Protein AF-A0A8N4KY84-F1 (afdb_monomer)

pLDDT: mean 74.3, std 19.79, range [34.41, 96.62]

Solvent-accessible surface area (backbone atoms only — not comparable to full-atom values): 11581 Å² total; per-residue (Å²): 140,83,83,84,78,79,89,75,75,81,87,80,84,82,79,90,66,81,79,80,72,73,85,65,95,72,78,78,53,67,58,67,91,68,30,43,61,68,62,37,50,55,50,49,53,55,57,54,71,71,49,78,91,70,91,54,63,71,64,49,51,54,50,50,52,50,54,52,53,52,42,43,71,74,29,39,67,88,56,73,59,91,63,83,62,86,82,61,61,56,70,52,50,50,54,33,50,54,41,45,74,76,42,76,80,49,71,64,47,57,55,35,55,50,48,47,51,50,55,52,49,51,51,52,49,49,53,50,50,54,52,55,72,66,42,41,91,89,80,17,54,67,58,50,52,52,51,53,51,44,69,77,52,69,70,78,79,71,89,76,73,77,75,64,58,94,89,46,80,76,94,63,94,84,69,90,80,86,132

Radius of gyration: 25.85 Å; Cα contacts (8 Å, |Δi|>4): 72; chains: 1; bounding box: 62×49×63 Å

Foldseek 3Di:
DDDPDDPDDDDDDDDPDDDPPPPPVADFDQPPVQFPVVCLVVQLVVQVVPDDDDPDVVVVVVSVVVSVVVSCVVGGDDDGPLDDPVQQPVVLVVVLVVCCVVPVPDPVNVVSVVVSVVSVVVVVVVVVVVLVVPQDPVPRPVVVVVVVVCVVPVDDPPSDDQDDDPNDRDPDPPPPDDD

Sequence (179 aa):
MLTHATDHLSIVISIEKPPNFVSVDNLIFIYLNKANWIGFTEFTENAFSALPIRTEVTVGERRFGKVIGAVIACFIPAGKIAELRPNFPAVAANARDTLRHADSCDPRIRDLNLEIRRLVNQQKRKKWIELLMSCNLSTGVSQLWSTVKALSNPKKHDDRVEAQFSGHSSSEPKKCVSY

Secondary structure (DSSP, 8-state):
----------------S-------S------GGGS-HHHHHHHHHHHHHTSPP-S-HHHHHHHHHHHHHHHHHHHS-----S---TT--HHHHHHHHHHHHH-TT-THHHHHHHHHHHHHHHHHHHHHHHHHHH--TTTSHHHHHHHHHHHHS-----------BTTB----TT-----

Structure (mmCIF, N/CA/C/O backbone):
data_AF-A0A8N4KY84-F1
#
_entry.id   AF-A0A8N4KY84-F1
#
loop_
_atom_site.group_PDB
_atom_site.id
_atom_site.type_symbol
_atom_site.label_atom_id
_atom_site.label_alt_id
_atom_site.label_comp_id
_atom_site.label_asym_id
_atom_site.label_entity_id
_atom_site.label_seq_id
_atom_site.pdbx_PDB_ins_code
_atom_site.Cartn_x
_atom_site.Cartn_y
_atom_site.Cartn_z
_atom_site.occupancy
_atom_site.B_iso_or_equiv
_atom_site.auth_seq_id
_atom_site.auth_comp_id
_atom_site.auth_asym_id
_atom_site.auth_atom_id
_atom_site.pdbx_PDB_model_num
ATOM 1 N N . MET A 1 1 ? 33.322 33.873 -29.489 1.00 37.97 1 MET A N 1
ATOM 2 C CA . MET A 1 1 ? 32.524 33.595 -28.277 1.00 37.97 1 MET A CA 1
ATOM 3 C C . MET A 1 1 ? 31.059 33.700 -28.675 1.00 37.97 1 MET A C 1
ATOM 5 O O . MET A 1 1 ? 30.627 34.797 -28.990 1.00 37.97 1 MET A O 1
ATOM 9 N N . LEU A 1 2 ? 30.350 32.576 -28.790 1.00 35.12 2 LEU A N 1
ATOM 10 C CA . LEU A 1 2 ? 28.936 32.522 -29.181 1.00 35.12 2 LEU A CA 1
ATOM 11 C C . LEU A 1 2 ? 28.143 31.976 -27.993 1.00 35.12 2 LEU A C 1
ATOM 13 O O . LEU A 1 2 ? 28.252 30.800 -27.657 1.00 35.12 2 LEU A O 1
ATOM 17 N N . THR A 1 3 ? 27.397 32.849 -27.329 1.00 41.25 3 THR A N 1
ATOM 18 C CA . THR A 1 3 ? 26.443 32.503 -26.275 1.00 41.25 3 THR A CA 1
ATOM 19 C C . THR A 1 3 ? 25.145 32.065 -26.949 1.00 41.25 3 THR A C 1
ATOM 21 O O . THR A 1 3 ? 24.408 32.891 -27.480 1.00 41.25 3 THR A O 1
ATOM 24 N N . HIS A 1 4 ? 24.877 30.758 -26.972 1.00 44.44 4 HIS A N 1
ATOM 25 C CA . HIS A 1 4 ? 23.559 30.232 -27.328 1.00 44.44 4 HIS A CA 1
ATOM 26 C C . HIS A 1 4 ? 22.567 30.635 -26.228 1.00 44.44 4 HIS A C 1
ATOM 28 O O . HIS A 1 4 ? 22.597 30.085 -25.129 1.00 44.44 4 HIS A O 1
ATOM 34 N N . ALA A 1 5 ? 21.715 31.621 -26.511 1.00 46.91 5 ALA A N 1
ATOM 35 C CA . ALA A 1 5 ? 20.566 31.940 -25.676 1.00 46.91 5 ALA A CA 1
ATOM 36 C C . ALA A 1 5 ? 19.484 30.879 -25.923 1.00 46.91 5 ALA A C 1
ATOM 38 O O . ALA A 1 5 ? 18.931 30.773 -27.015 1.00 46.91 5 ALA A O 1
ATOM 39 N N . THR A 1 6 ? 19.242 30.039 -24.922 1.00 57.56 6 THR A N 1
ATOM 40 C CA . THR A 1 6 ? 18.188 29.023 -24.914 1.00 57.56 6 THR A CA 1
ATOM 41 C C . THR A 1 6 ? 16.817 29.687 -24.794 1.00 57.56 6 THR A C 1
ATOM 43 O O . THR A 1 6 ? 16.479 30.219 -23.739 1.00 57.56 6 THR A O 1
ATOM 46 N N . ASP A 1 7 ? 16.030 29.627 -25.866 1.00 55.84 7 ASP A N 1
ATOM 47 C CA . ASP A 1 7 ? 14.691 30.219 -26.013 1.00 55.84 7 ASP A CA 1
ATOM 48 C C . ASP A 1 7 ? 13.589 29.348 -25.365 1.00 55.84 7 ASP A C 1
ATOM 50 O O . ASP A 1 7 ? 12.570 29.005 -25.963 1.00 55.84 7 ASP A O 1
ATOM 54 N N . HIS A 1 8 ? 13.825 28.894 -24.131 1.00 63.28 8 HIS A N 1
ATOM 55 C CA . HIS A 1 8 ? 12.885 28.051 -23.390 1.00 63.28 8 HIS A CA 1
ATOM 56 C C . HIS A 1 8 ? 12.066 28.898 -22.420 1.00 63.28 8 HIS A C 1
ATOM 58 O O . HIS A 1 8 ? 12.356 28.964 -21.225 1.00 63.28 8 HIS A O 1
ATOM 64 N N . LEU A 1 9 ? 11.021 29.543 -22.935 1.00 68.00 9 LEU A N 1
ATOM 65 C CA . LEU A 1 9 ? 9.958 30.072 -22.085 1.00 68.00 9 LEU A CA 1
ATOM 66 C C . LEU A 1 9 ? 9.223 28.910 -21.404 1.00 68.00 9 LEU A C 1
ATOM 68 O O . LEU A 1 9 ? 8.839 27.928 -22.042 1.00 68.00 9 LEU A O 1
ATOM 72 N N . SER A 1 10 ? 9.022 29.023 -20.095 1.00 62.50 10 SER A N 1
ATOM 73 C CA . SER A 1 10 ? 8.224 28.082 -19.317 1.00 62.50 10 SER A CA 1
ATOM 74 C C . SER A 1 10 ? 6.760 28.140 -19.758 1.00 62.50 10 SER A C 1
ATOM 76 O O . SER A 1 10 ? 6.127 29.194 -19.746 1.00 62.50 10 SER A O 1
ATOM 78 N N . ILE A 1 11 ? 6.199 26.987 -20.132 1.00 64.81 11 ILE A N 1
ATOM 79 C CA . ILE A 1 11 ? 4.769 26.862 -20.420 1.00 64.81 11 ILE A CA 1
ATOM 80 C C . ILE A 1 11 ? 4.026 26.860 -19.081 1.00 64.81 11 ILE A C 1
ATOM 82 O O . ILE A 1 11 ? 4.070 25.885 -18.332 1.00 64.81 11 ILE A O 1
ATOM 86 N N . VAL A 1 12 ? 3.351 27.967 -18.777 1.00 62.19 12 VAL A N 1
ATOM 87 C CA . VAL A 1 12 ? 2.459 28.093 -17.620 1.00 62.19 12 VAL A CA 1
ATOM 88 C C . VAL A 1 12 ? 1.048 27.724 -18.069 1.00 62.19 12 VAL A C 1
ATOM 90 O O . VAL A 1 12 ? 0.454 28.422 -18.886 1.00 62.19 12 VAL A O 1
ATOM 93 N N . ILE A 1 13 ? 0.512 26.616 -17.555 1.00 60.25 13 ILE A N 1
ATOM 94 C CA . ILE A 1 13 ? -0.863 26.181 -17.832 1.00 60.25 13 ILE A CA 1
ATOM 95 C C . ILE A 1 13 ? -1.726 26.557 -16.626 1.00 60.25 13 ILE A C 1
ATOM 97 O O . ILE A 1 13 ? -1.599 25.957 -15.559 1.00 60.25 13 ILE A O 1
ATOM 101 N N . SER A 1 14 ? -2.608 27.541 -16.797 1.00 49.91 14 SER A N 1
ATOM 102 C CA . SER A 1 14 ? -3.622 27.906 -15.802 1.00 49.91 14 SER A CA 1
ATOM 103 C C . SER A 1 14 ? -4.929 27.178 -16.111 1.00 49.91 14 SER A C 1
ATOM 105 O O . SER A 1 14 ? -5.457 27.286 -17.214 1.00 49.91 14 SER A O 1
ATOM 107 N N . ILE A 1 15 ? -5.458 26.427 -15.144 1.00 61.47 15 ILE A N 1
ATOM 108 C CA . ILE A 1 15 ? -6.737 25.715 -15.268 1.00 61.47 15 ILE A CA 1
ATOM 109 C C . ILE A 1 15 ? -7.767 26.454 -14.405 1.00 61.47 15 ILE A C 1
ATOM 111 O O . ILE A 1 15 ? -7.793 26.290 -13.191 1.00 61.47 15 ILE A O 1
ATOM 115 N N . GLU A 1 16 ? -8.623 27.268 -15.027 1.00 61.75 16 GLU A N 1
ATOM 116 C CA . GLU A 1 16 ? -9.637 28.108 -14.351 1.00 61.75 16 GLU A CA 1
ATOM 117 C C . GLU A 1 16 ? -10.939 27.369 -13.988 1.00 61.75 16 GLU A C 1
ATOM 119 O O . GLU A 1 16 ? -11.957 27.985 -13.671 1.00 61.75 16 GLU A O 1
ATOM 124 N N . LYS A 1 17 ? -10.957 26.034 -14.034 1.00 62.56 17 LYS A N 1
ATOM 125 C CA . LYS A 1 17 ? -12.168 25.271 -13.723 1.00 62.56 17 LYS A CA 1
ATOM 126 C C . LYS A 1 17 ? -12.202 24.920 -12.231 1.00 62.56 17 LYS A C 1
ATOM 128 O O . LYS A 1 17 ? -11.282 24.235 -11.779 1.00 62.56 17 LYS A O 1
ATOM 133 N N . PRO A 1 18 ? -13.253 25.296 -11.471 1.00 53.44 18 PRO A N 1
ATOM 134 C CA . PRO A 1 18 ? -13.433 24.773 -10.127 1.00 53.44 18 PRO A CA 1
ATOM 135 C C . PRO A 1 18 ? -13.553 23.250 -10.244 1.00 53.44 18 PRO A C 1
ATOM 137 O O . PRO A 1 18 ? -14.355 22.752 -11.045 1.00 53.44 18 PRO A O 1
ATOM 140 N N . PRO A 1 19 ? -12.712 22.491 -9.533 1.00 56.06 19 PRO A N 1
ATOM 141 C CA . PRO A 1 19 ? -12.677 21.060 -9.699 1.00 56.06 19 PRO A CA 1
ATOM 142 C C . PRO A 1 19 ? -13.961 20.490 -9.109 1.00 56.06 19 PRO A C 1
ATOM 144 O O . PRO A 1 19 ? -14.115 20.349 -7.899 1.00 56.06 19 PRO A O 1
ATOM 147 N N . ASN A 1 20 ? -14.889 20.124 -9.987 1.00 50.75 20 ASN A N 1
ATOM 148 C CA . ASN A 1 20 ? -15.896 19.130 -9.660 1.00 50.75 20 ASN A CA 1
ATOM 149 C C . ASN A 1 20 ? -15.146 17.804 -9.515 1.00 50.75 20 ASN A C 1
ATOM 151 O O . ASN A 1 20 ? -15.100 16.998 -10.444 1.00 50.75 20 ASN A O 1
ATOM 155 N N . PHE A 1 21 ? -14.472 17.623 -8.379 1.00 46.09 21 PHE A N 1
ATOM 156 C CA . PHE A 1 21 ? -13.901 16.346 -8.006 1.00 46.09 21 PHE A CA 1
ATOM 157 C C . PHE A 1 21 ? -15.078 15.398 -7.811 1.00 46.09 21 PHE A C 1
ATOM 159 O O . PHE A 1 21 ? -15.747 15.403 -6.781 1.00 46.09 21 PHE A O 1
ATOM 166 N N . VAL A 1 22 ? -15.358 14.595 -8.831 1.00 45.44 22 VAL A N 1
ATOM 167 C CA . VAL A 1 22 ? -16.093 13.357 -8.617 1.00 45.44 22 VAL A CA 1
ATOM 168 C C . VAL A 1 22 ? -15.220 12.557 -7.654 1.00 45.44 22 VAL A C 1
ATOM 170 O O . VAL A 1 22 ? -14.082 12.233 -7.994 1.00 45.44 22 VAL A O 1
ATOM 173 N N . SER A 1 23 ? -15.707 12.313 -6.433 1.00 46.56 23 SER A N 1
ATOM 174 C CA . SER A 1 23 ? -15.069 11.366 -5.516 1.00 46.56 23 SER A CA 1
ATOM 175 C C . SER A 1 23 ? -15.153 10.000 -6.175 1.00 46.56 23 SER A C 1
ATOM 177 O O . SER A 1 23 ? -16.174 9.321 -6.111 1.00 46.56 23 SER A O 1
ATOM 179 N N . VAL A 1 24 ? -14.116 9.636 -6.921 1.00 43.56 24 VAL A N 1
ATOM 180 C CA . VAL A 1 24 ? -13.966 8.271 -7.394 1.00 43.56 24 VAL A CA 1
ATOM 181 C C . VAL A 1 24 ? -13.338 7.523 -6.228 1.00 43.56 24 VAL A C 1
ATOM 183 O O . VAL A 1 24 ? -12.139 7.646 -5.990 1.00 43.56 24 VAL A O 1
ATOM 186 N N . ASP A 1 25 ? -14.142 6.746 -5.505 1.00 51.25 25 ASP A N 1
ATOM 187 C CA . ASP A 1 25 ? -13.726 5.972 -4.320 1.00 51.25 25 ASP A CA 1
ATOM 188 C C . ASP A 1 25 ? -12.701 4.854 -4.626 1.00 51.25 25 ASP A C 1
ATOM 190 O O . ASP A 1 25 ? -12.363 4.041 -3.771 1.00 51.25 25 ASP A O 1
ATOM 194 N N . ASN A 1 26 ? -12.142 4.830 -5.838 1.00 48.69 26 ASN A N 1
ATOM 195 C CA . ASN A 1 26 ? -11.204 3.826 -6.322 1.00 48.69 26 ASN A CA 1
ATOM 196 C C . ASN A 1 26 ? -9.902 4.483 -6.793 1.00 48.69 26 ASN A C 1
ATOM 198 O O . ASN A 1 26 ? -9.549 4.423 -7.973 1.00 48.69 26 ASN A O 1
ATOM 202 N N . LEU A 1 27 ? -9.168 5.120 -5.879 1.00 49.50 27 LEU A N 1
ATOM 203 C CA . LEU A 1 27 ? -7.794 5.523 -6.170 1.00 49.50 27 LEU A CA 1
ATOM 204 C C . LEU A 1 27 ? -6.932 4.263 -6.346 1.00 49.50 27 LEU A C 1
ATOM 206 O O . LEU A 1 27 ? -6.623 3.548 -5.393 1.00 49.50 27 LEU A O 1
ATOM 210 N N . ILE A 1 28 ? -6.552 3.976 -7.593 1.00 48.66 28 ILE A N 1
ATOM 211 C CA . ILE A 1 28 ? -5.602 2.914 -7.931 1.00 48.66 28 ILE A CA 1
ATOM 212 C C . ILE A 1 28 ? -4.203 3.435 -7.600 1.00 48.66 28 ILE A C 1
ATOM 214 O O . ILE A 1 28 ? -3.586 4.155 -8.382 1.00 48.66 28 ILE A O 1
ATOM 218 N N . PHE A 1 29 ? -3.692 3.081 -6.424 1.00 53.50 29 PHE A N 1
ATOM 219 C CA . PHE A 1 29 ? -2.312 3.389 -6.061 1.00 53.50 29 PHE A CA 1
ATOM 220 C C . PHE A 1 29 ? -1.367 2.396 -6.747 1.00 53.50 29 PHE A C 1
ATOM 222 O O . PHE A 1 29 ? -1.223 1.254 -6.309 1.00 53.50 29 PHE A O 1
ATOM 229 N N . ILE A 1 30 ? -0.722 2.833 -7.831 1.00 58.50 30 ILE A N 1
ATOM 230 C CA . ILE A 1 30 ? 0.397 2.110 -8.446 1.00 58.50 30 ILE A CA 1
ATOM 231 C C . ILE A 1 30 ? 1.590 2.223 -7.490 1.00 58.50 30 ILE A C 1
ATOM 233 O O . ILE A 1 30 ? 2.001 3.327 -7.128 1.00 58.50 30 ILE A O 1
ATOM 237 N N . TYR A 1 31 ? 2.146 1.092 -7.045 1.00 64.19 31 TYR A N 1
ATOM 238 C CA . TYR A 1 31 ? 3.287 1.077 -6.123 1.00 64.19 31 TYR A CA 1
ATOM 239 C C . TYR A 1 31 ? 4.579 1.435 -6.884 1.00 64.19 31 TYR A C 1
ATOM 241 O O . TYR A 1 31 ? 5.397 0.581 -7.222 1.00 64.19 31 TYR A O 1
ATOM 249 N N . LEU A 1 32 ? 4.770 2.730 -7.145 1.00 69.81 32 LEU A N 1
ATOM 250 C CA . LEU A 1 32 ? 5.941 3.279 -7.837 1.00 69.81 32 LEU A CA 1
ATOM 251 C C . LEU A 1 32 ? 7.260 3.017 -7.087 1.00 69.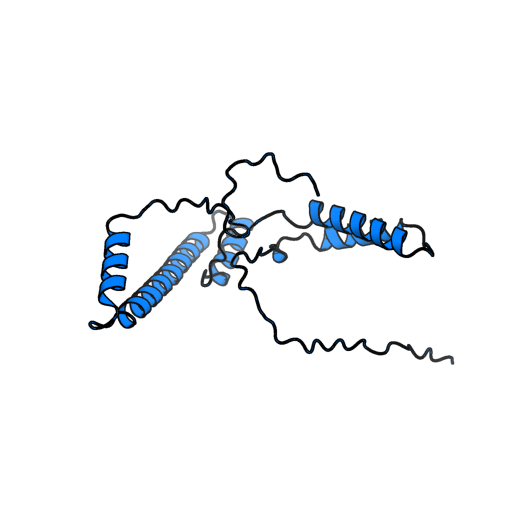81 32 LEU A C 1
ATOM 253 O O . LEU A 1 32 ? 8.320 2.966 -7.696 1.00 69.81 32 LEU A O 1
ATOM 257 N N . ASN A 1 33 ? 7.210 2.777 -5.774 1.00 71.62 33 ASN A N 1
ATOM 258 C CA . ASN A 1 33 ? 8.396 2.491 -4.957 1.00 71.62 33 ASN A CA 1
ATOM 259 C C . ASN A 1 33 ? 8.960 1.057 -5.154 1.0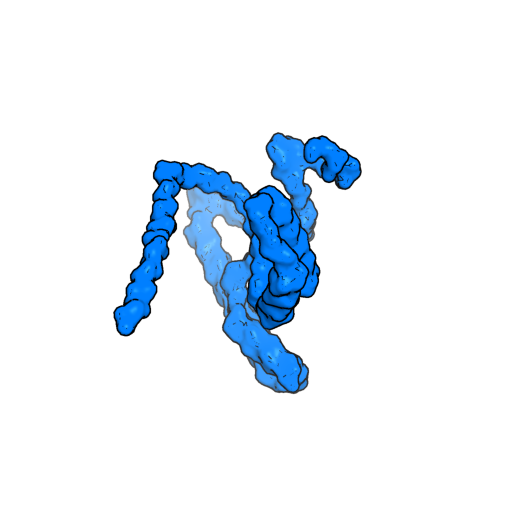0 71.62 33 ASN A C 1
ATOM 261 O O . ASN A 1 33 ? 10.034 0.735 -4.671 1.00 71.62 33 ASN A O 1
ATOM 265 N N . LYS A 1 34 ? 8.250 0.164 -5.855 1.00 74.56 34 LYS A N 1
ATOM 266 C CA . LYS A 1 34 ? 8.751 -1.172 -6.256 1.00 74.56 34 LYS A CA 1
ATOM 267 C C . LYS A 1 34 ? 9.048 -1.234 -7.747 1.00 74.56 34 LYS A C 1
ATOM 269 O O . LYS A 1 34 ? 9.459 -2.286 -8.227 1.00 74.56 34 LYS A O 1
ATOM 274 N N . ALA A 1 35 ? 8.803 -0.150 -8.480 1.00 86.44 35 ALA A N 1
ATOM 275 C CA . ALA A 1 35 ? 9.189 -0.101 -9.873 1.00 86.44 35 ALA A CA 1
ATOM 276 C C . ALA A 1 35 ? 10.715 -0.189 -9.967 1.00 86.44 35 ALA A C 1
ATOM 278 O O . ALA A 1 35 ? 11.441 0.463 -9.212 1.00 86.44 35 ALA A O 1
ATOM 279 N N . ASN A 1 36 ? 11.200 -1.017 -10.886 1.00 90.12 36 ASN A N 1
ATOM 280 C CA . ASN A 1 36 ? 12.621 -1.089 -11.185 1.00 90.12 36 ASN A CA 1
ATOM 281 C C . ASN A 1 36 ? 12.989 0.101 -12.077 1.00 90.12 36 ASN A C 1
ATOM 283 O O . ASN A 1 36 ? 13.027 -0.020 -13.298 1.00 90.12 36 ASN A O 1
ATOM 287 N N . TRP A 1 37 ? 13.237 1.258 -11.461 1.00 90.19 37 TRP A N 1
ATOM 288 C CA . TRP A 1 37 ? 13.534 2.502 -12.178 1.00 90.19 37 TRP A CA 1
ATOM 289 C C . TRP A 1 37 ? 14.826 2.451 -12.991 1.00 90.19 37 TRP A C 1
ATOM 291 O O . TRP A 1 37 ? 14.906 3.076 -14.047 1.00 90.19 37 TRP A O 1
ATOM 301 N N . ILE A 1 38 ? 15.813 1.677 -12.532 1.00 92.31 38 ILE A N 1
ATOM 302 C CA . ILE A 1 38 ? 17.087 1.500 -13.237 1.00 92.31 38 ILE A CA 1
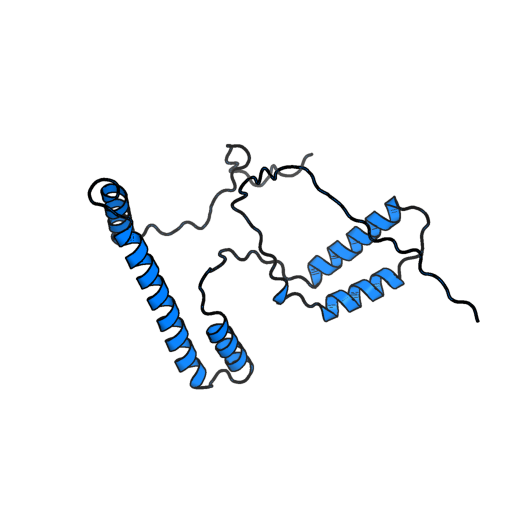ATOM 303 C C . ILE A 1 38 ? 16.836 0.747 -14.547 1.00 92.31 38 ILE A C 1
ATOM 305 O O . ILE A 1 38 ? 17.151 1.263 -15.616 1.00 92.31 38 ILE A O 1
ATOM 309 N N . GLY A 1 39 ? 16.172 -0.413 -14.474 1.00 92.50 39 GLY A N 1
ATOM 310 C CA . GLY A 1 39 ? 15.817 -1.197 -15.659 1.00 92.50 39 GLY A CA 1
ATOM 311 C C . GLY A 1 39 ? 14.817 -0.486 -16.573 1.00 92.50 39 GLY A C 1
ATOM 312 O O . GLY A 1 39 ? 14.938 -0.574 -17.790 1.00 92.50 39 GLY A O 1
ATOM 313 N N . PHE A 1 40 ? 13.875 0.271 -16.000 1.00 94.00 40 PHE A N 1
ATOM 314 C CA . PHE A 1 40 ? 12.967 1.134 -16.758 1.00 94.00 40 PHE A CA 1
ATOM 315 C C . PHE A 1 40 ? 13.760 2.120 -17.615 1.00 94.00 40 PHE A C 1
ATOM 317 O O . PHE A 1 40 ? 13.550 2.171 -18.822 1.00 94.00 40 PHE A O 1
ATOM 324 N N . THR A 1 41 ? 14.686 2.860 -16.996 1.00 95.38 41 THR A N 1
ATOM 325 C CA . THR A 1 41 ? 15.485 3.893 -17.670 1.00 95.38 41 THR A CA 1
ATOM 326 C C . THR A 1 41 ? 16.327 3.287 -18.781 1.00 95.38 41 THR A C 1
ATOM 328 O O . THR A 1 41 ? 16.245 3.727 -19.925 1.00 95.38 41 THR A O 1
ATOM 331 N N . GLU A 1 42 ? 17.080 2.232 -18.469 1.00 96.25 42 GLU A N 1
ATOM 332 C CA . GLU A 1 42 ? 17.939 1.551 -19.437 1.00 96.25 42 GLU A CA 1
ATOM 333 C C . GLU A 1 42 ? 17.136 1.024 -20.634 1.00 96.25 42 GLU A C 1
ATOM 335 O O . GLU A 1 42 ? 17.509 1.241 -21.789 1.00 96.25 42 GLU A O 1
ATOM 340 N N . PHE A 1 43 ? 15.987 0.393 -20.373 1.00 96.25 43 PHE A N 1
ATOM 341 C CA . PHE A 1 43 ? 15.116 -0.115 -21.425 1.00 96.25 43 PHE A CA 1
ATOM 342 C C . PHE A 1 43 ? 14.546 1.011 -22.288 1.00 96.25 43 PHE A C 1
ATOM 344 O O . PHE A 1 43 ? 14.550 0.889 -23.511 1.00 96.25 43 PHE A O 1
ATOM 351 N N . THR A 1 44 ? 14.056 2.100 -21.684 1.00 96.25 44 THR A N 1
ATOM 352 C CA . THR A 1 44 ? 13.506 3.225 -22.450 1.00 96.25 44 THR A CA 1
ATOM 353 C C . THR A 1 44 ? 14.566 3.906 -23.301 1.00 96.25 44 THR A C 1
ATOM 355 O O . THR A 1 44 ? 14.311 4.145 -24.476 1.00 96.25 44 THR A O 1
ATOM 358 N N . GLU A 1 45 ? 15.753 4.172 -22.756 1.00 96.62 45 GLU A N 1
ATOM 359 C CA . GLU A 1 45 ? 16.840 4.834 -23.487 1.00 96.62 45 GLU A CA 1
ATOM 360 C C . GLU A 1 45 ? 17.313 3.976 -24.666 1.00 96.62 45 GLU A C 1
ATOM 362 O O . GLU A 1 45 ? 17.450 4.459 -25.793 1.00 96.62 45 GLU A O 1
ATOM 367 N N . ASN A 1 46 ? 17.470 2.666 -24.455 1.00 96.00 46 ASN A N 1
ATOM 368 C CA . ASN A 1 46 ? 17.816 1.738 -25.529 1.00 96.00 46 ASN A CA 1
ATOM 369 C C . ASN A 1 46 ? 16.695 1.642 -26.584 1.00 96.00 46 ASN A C 1
ATOM 371 O O . ASN A 1 46 ? 16.938 1.726 -27.787 1.00 96.00 46 ASN A O 1
ATOM 375 N N . ALA A 1 47 ? 15.436 1.533 -26.152 1.00 94.94 47 ALA A N 1
ATOM 376 C CA . ALA A 1 47 ? 14.302 1.441 -27.066 1.00 94.94 47 ALA A CA 1
ATOM 377 C C . ALA A 1 47 ? 14.115 2.720 -27.893 1.00 94.94 47 ALA A C 1
ATOM 379 O O . ALA A 1 47 ? 13.832 2.628 -29.086 1.00 94.94 47 ALA A O 1
ATOM 380 N N . PHE A 1 48 ? 14.274 3.901 -27.289 1.00 94.88 48 PHE A N 1
ATOM 381 C CA . PHE A 1 48 ? 14.120 5.181 -27.978 1.00 94.88 48 PHE A CA 1
ATOM 382 C C . PHE A 1 48 ? 15.306 5.513 -28.882 1.00 94.88 48 PHE A C 1
ATOM 384 O O . PHE A 1 48 ? 15.079 5.990 -29.992 1.00 94.88 48 PHE A O 1
ATOM 391 N N . SER A 1 49 ? 16.541 5.208 -28.475 1.00 94.31 49 SER A N 1
ATOM 392 C CA . SER A 1 49 ? 17.725 5.402 -29.329 1.00 94.31 49 SER A CA 1
ATOM 393 C C . SER A 1 49 ? 17.702 4.526 -30.587 1.00 94.31 49 SER A C 1
ATOM 395 O O . SER A 1 49 ? 18.202 4.937 -31.633 1.00 94.31 49 SER A O 1
ATOM 397 N N . ALA A 1 50 ? 17.053 3.359 -30.529 1.00 93.06 50 ALA A N 1
ATOM 398 C CA . ALA A 1 50 ? 16.832 2.497 -31.688 1.00 93.06 50 ALA A CA 1
ATOM 399 C C . ALA A 1 50 ? 15.709 2.984 -32.631 1.00 93.06 50 ALA A C 1
ATOM 401 O O . ALA A 1 50 ? 15.545 2.438 -33.730 1.00 93.06 50 ALA A O 1
ATOM 402 N N . LEU A 1 51 ? 14.902 3.981 -32.240 1.00 90.38 51 LEU A N 1
ATOM 403 C CA . LEU A 1 51 ? 13.846 4.505 -33.103 1.00 90.38 51 LEU A CA 1
ATOM 404 C C . LEU A 1 51 ? 14.405 5.518 -34.114 1.00 90.38 51 LEU A C 1
ATOM 406 O O . LEU A 1 51 ? 15.100 6.459 -33.741 1.00 90.38 51 LEU A O 1
ATOM 410 N N . PRO A 1 52 ? 14.042 5.406 -35.405 1.00 90.31 52 PRO A N 1
ATOM 411 C CA . PRO A 1 52 ? 14.412 6.411 -36.389 1.00 90.31 52 PRO A CA 1
ATOM 412 C C . PRO A 1 52 ? 13.705 7.738 -36.097 1.00 90.31 52 PRO A C 1
ATOM 414 O O . PRO A 1 52 ? 12.494 7.753 -35.848 1.00 90.31 52 PRO A O 1
ATOM 417 N N . ILE A 1 53 ? 14.444 8.843 -36.218 1.00 83.06 53 ILE A N 1
ATOM 418 C CA . ILE A 1 53 ? 13.902 10.206 -36.166 1.00 83.06 53 ILE A CA 1
ATOM 419 C C . ILE A 1 53 ? 12.887 10.357 -37.303 1.00 83.06 53 ILE A C 1
ATOM 421 O O . ILE A 1 53 ? 13.184 10.063 -38.463 1.00 83.06 53 ILE A O 1
ATOM 425 N N . ARG A 1 54 ? 11.659 10.762 -36.969 1.00 78.62 54 ARG A N 1
ATOM 426 C CA . ARG A 1 54 ? 10.546 10.876 -37.920 1.00 78.62 54 ARG A CA 1
ATOM 427 C C . ARG A 1 54 ? 9.923 12.259 -37.841 1.00 78.62 54 ARG A C 1
ATOM 429 O O . ARG A 1 54 ? 9.801 12.823 -36.762 1.00 78.62 54 ARG A O 1
ATOM 436 N N . THR A 1 55 ? 9.482 12.753 -38.992 1.00 76.94 55 THR A N 1
ATOM 437 C CA . THR A 1 55 ? 8.836 14.065 -39.131 1.00 76.94 55 THR A CA 1
ATOM 438 C C . THR A 1 55 ? 7.345 14.025 -38.778 1.00 76.94 55 THR A C 1
ATOM 440 O O . THR A 1 55 ? 6.761 15.050 -38.448 1.00 76.94 55 THR A O 1
ATOM 443 N N . GLU A 1 56 ? 6.713 12.848 -38.838 1.00 91.88 56 GLU A N 1
ATOM 444 C CA . GLU A 1 56 ? 5.272 12.697 -38.621 1.00 91.88 56 GLU A CA 1
ATOM 445 C C . GLU A 1 56 ? 4.943 12.378 -37.153 1.00 91.88 56 GLU A C 1
ATOM 447 O O . GLU A 1 56 ? 5.279 11.310 -36.628 1.00 91.88 56 GLU A O 1
ATOM 452 N N . VAL A 1 57 ? 4.256 13.318 -36.500 1.00 90.25 57 VAL A N 1
ATOM 453 C CA . VAL A 1 57 ? 3.978 13.309 -35.054 1.00 90.25 57 VAL A CA 1
ATOM 454 C C . VAL A 1 57 ? 3.110 12.119 -34.630 1.00 90.25 57 VAL A C 1
ATOM 456 O O . VAL A 1 57 ? 3.398 11.478 -33.622 1.00 90.25 57 VAL A O 1
ATOM 459 N N . THR A 1 58 ? 2.101 11.757 -35.425 1.00 91.88 58 THR A N 1
ATOM 460 C CA . THR A 1 58 ? 1.138 10.677 -35.123 1.00 91.88 58 THR A CA 1
ATOM 461 C C . THR A 1 58 ? 1.805 9.300 -35.032 1.00 91.88 58 THR A C 1
ATOM 463 O O . THR A 1 58 ? 1.486 8.474 -34.172 1.00 91.88 58 THR A O 1
ATOM 466 N N . VAL A 1 59 ? 2.774 9.038 -35.910 1.00 89.19 59 VAL A N 1
ATOM 467 C CA . VAL A 1 59 ? 3.550 7.793 -35.914 1.00 89.19 59 VAL A CA 1
ATOM 468 C C . VAL A 1 59 ? 4.533 7.770 -34.744 1.00 89.19 59 VAL A C 1
ATOM 470 O O . VAL A 1 59 ? 4.726 6.712 -34.134 1.00 89.19 59 VAL A O 1
ATOM 473 N N . GLY A 1 60 ? 5.131 8.921 -34.419 1.00 90.31 60 GLY A N 1
ATOM 474 C CA . GLY A 1 60 ? 6.003 9.097 -33.258 1.00 90.31 60 GLY A CA 1
ATOM 475 C C . GLY A 1 60 ? 5.278 8.806 -31.945 1.00 90.31 60 GLY A C 1
ATOM 476 O O . GLY A 1 60 ? 5.720 7.948 -31.182 1.00 90.31 60 GLY A O 1
ATOM 477 N N . GLU A 1 61 ? 4.118 9.426 -31.734 1.00 92.81 61 GLU A N 1
ATOM 478 C CA . GLU A 1 61 ? 3.268 9.224 -30.556 1.00 92.81 61 GLU A CA 1
ATOM 479 C C . GLU A 1 61 ? 2.883 7.750 -30.381 1.00 92.81 61 GLU A C 1
ATOM 481 O O . GLU A 1 61 ? 3.060 7.171 -29.309 1.00 92.81 61 GLU A O 1
ATOM 486 N N . ARG A 1 62 ? 2.426 7.090 -31.453 1.00 92.94 62 ARG A N 1
ATOM 487 C CA . ARG A 1 62 ? 2.045 5.672 -31.390 1.00 92.94 62 ARG A CA 1
ATOM 488 C C . ARG A 1 62 ? 3.217 4.781 -30.975 1.00 92.94 62 ARG A C 1
ATOM 490 O O . ARG A 1 62 ? 3.025 3.806 -30.249 1.00 92.94 62 ARG A O 1
ATOM 497 N N . ARG A 1 63 ? 4.428 5.066 -31.461 1.00 91.62 63 ARG A N 1
ATOM 498 C CA . ARG A 1 63 ? 5.636 4.311 -31.090 1.00 91.62 63 ARG A CA 1
ATOM 499 C C . ARG A 1 63 ? 6.048 4.595 -29.654 1.00 91.62 63 ARG A C 1
ATOM 501 O O . ARG A 1 63 ? 6.356 3.648 -28.938 1.00 91.62 63 ARG A O 1
ATOM 508 N N . PHE A 1 64 ? 5.974 5.853 -29.229 1.00 93.44 64 PHE A N 1
ATOM 509 C CA . PHE A 1 64 ? 6.183 6.239 -27.841 1.00 93.44 64 PHE A CA 1
ATOM 510 C C . PHE A 1 64 ? 5.237 5.477 -26.910 1.00 93.44 64 PHE A C 1
ATOM 512 O O . PHE A 1 64 ? 5.697 4.770 -26.019 1.00 93.44 64 PHE A O 1
ATOM 519 N N . GLY A 1 65 ? 3.932 5.491 -27.194 1.00 94.38 65 GLY A N 1
ATOM 520 C CA . GLY A 1 65 ? 2.937 4.748 -26.421 1.00 94.38 65 GLY A CA 1
ATOM 521 C C . GLY A 1 65 ? 3.216 3.242 -26.359 1.00 94.38 65 GLY A C 1
ATOM 522 O O . GLY A 1 65 ? 3.043 2.632 -25.307 1.00 94.38 65 GLY A O 1
ATOM 523 N N . LYS A 1 66 ? 3.718 2.635 -27.445 1.00 95.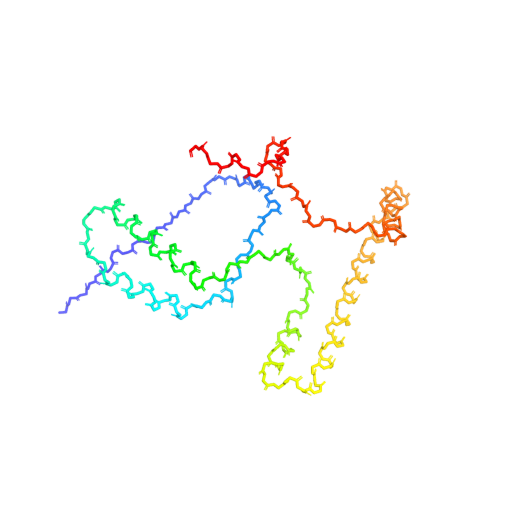19 66 LYS A N 1
ATOM 524 C CA . LYS A 1 66 ? 4.126 1.217 -27.452 1.00 95.19 66 LYS A CA 1
ATOM 525 C C . LYS A 1 66 ? 5.328 0.941 -26.549 1.00 95.19 66 LYS A C 1
ATOM 527 O O . LYS A 1 66 ? 5.291 -0.029 -25.798 1.00 95.19 66 LYS A O 1
ATOM 532 N N . VAL A 1 67 ? 6.371 1.769 -26.621 1.00 95.00 67 VAL A N 1
ATOM 533 C CA . VAL A 1 67 ? 7.569 1.629 -25.772 1.00 95.00 67 VAL A CA 1
ATOM 534 C C . VAL A 1 67 ? 7.195 1.812 -24.304 1.00 95.00 67 VAL A C 1
ATOM 536 O O . VAL A 1 67 ? 7.553 0.980 -23.473 1.00 95.00 67 VAL A O 1
ATOM 539 N N . ILE A 1 68 ? 6.400 2.839 -23.996 1.00 94.00 68 ILE A N 1
ATOM 540 C CA . ILE A 1 68 ? 5.918 3.098 -22.639 1.00 94.00 68 ILE A CA 1
ATOM 541 C C . ILE A 1 68 ? 5.025 1.957 -22.137 1.00 94.00 68 ILE A C 1
ATOM 543 O O . ILE A 1 68 ? 5.209 1.476 -21.024 1.00 94.00 68 ILE A O 1
ATOM 547 N N . GLY A 1 69 ? 4.100 1.452 -22.953 1.00 91.38 69 GLY A N 1
ATOM 548 C CA . GLY A 1 69 ? 3.262 0.312 -22.573 1.00 91.38 69 GLY A CA 1
ATOM 549 C C . GLY A 1 69 ? 4.082 -0.943 -22.256 1.00 91.38 69 GLY A C 1
ATOM 550 O O . GLY A 1 69 ? 3.838 -1.601 -21.245 1.00 91.38 69 GLY A O 1
ATOM 551 N N . ALA A 1 70 ? 5.091 -1.242 -23.079 1.00 92.38 70 ALA A N 1
ATOM 552 C CA . ALA A 1 70 ? 5.984 -2.378 -22.867 1.00 92.38 70 ALA A CA 1
ATOM 553 C C . ALA A 1 70 ? 6.829 -2.221 -21.595 1.00 92.38 70 ALA A C 1
ATOM 555 O O . ALA A 1 70 ? 6.920 -3.153 -20.798 1.00 92.38 70 ALA A O 1
ATOM 556 N N . VAL A 1 71 ? 7.411 -1.039 -21.366 1.00 92.44 71 VAL A N 1
ATOM 557 C CA . VAL A 1 71 ? 8.252 -0.815 -20.186 1.00 92.44 71 VAL A CA 1
ATOM 558 C C . VAL A 1 71 ? 7.422 -0.829 -18.897 1.00 92.44 71 VAL A C 1
ATOM 560 O O . VAL A 1 71 ? 7.854 -1.391 -17.894 1.00 92.44 71 VAL A O 1
ATOM 563 N N . ILE A 1 72 ? 6.195 -0.295 -18.916 1.00 88.44 72 ILE A N 1
ATOM 564 C CA . ILE A 1 72 ? 5.286 -0.363 -17.766 1.00 88.44 72 ILE A CA 1
ATOM 565 C C . ILE A 1 72 ? 4.991 -1.824 -17.423 1.00 88.44 72 ILE A C 1
ATOM 567 O O . ILE A 1 72 ? 5.112 -2.204 -16.263 1.00 88.44 72 ILE A O 1
ATOM 571 N N . ALA A 1 73 ? 4.667 -2.653 -18.419 1.00 88.19 73 ALA A N 1
ATOM 572 C CA . ALA A 1 73 ? 4.359 -4.065 -18.202 1.00 88.19 73 ALA A CA 1
ATOM 573 C C . ALA A 1 73 ? 5.538 -4.862 -17.614 1.00 88.19 73 ALA A C 1
ATOM 575 O O . ALA A 1 73 ? 5.322 -5.787 -16.832 1.00 88.19 73 ALA A O 1
ATOM 576 N N . CYS A 1 74 ? 6.773 -4.507 -17.976 1.00 89.56 74 CYS A N 1
ATOM 577 C CA . CYS A 1 74 ? 7.974 -5.220 -17.542 1.00 89.56 74 CYS A CA 1
ATOM 578 C C . CYS A 1 74 ? 8.548 -4.716 -16.208 1.00 89.56 74 CYS A C 1
ATOM 580 O O . CYS A 1 74 ? 9.055 -5.516 -15.423 1.00 89.56 74 CYS A O 1
ATOM 582 N N . PHE A 1 75 ? 8.507 -3.405 -15.951 1.00 89.06 75 PHE A N 1
ATOM 583 C CA . PHE A 1 75 ? 9.283 -2.778 -14.870 1.00 89.06 75 PHE A CA 1
ATOM 584 C C . PHE A 1 75 ? 8.433 -2.119 -13.787 1.00 89.06 75 PHE A C 1
ATOM 586 O O . PHE A 1 75 ? 8.960 -1.805 -12.716 1.00 89.06 75 PHE A O 1
ATOM 593 N N . ILE A 1 76 ? 7.134 -1.931 -14.025 1.00 85.75 76 ILE A N 1
ATOM 594 C CA . ILE A 1 76 ? 6.193 -1.470 -13.007 1.00 85.75 76 ILE A CA 1
ATOM 595 C C . ILE A 1 76 ? 5.357 -2.675 -12.570 1.00 85.75 76 ILE A C 1
ATOM 597 O O . ILE A 1 76 ? 4.567 -3.194 -13.358 1.00 85.75 76 ILE A O 1
ATOM 601 N N . PRO A 1 77 ? 5.502 -3.143 -11.318 1.00 79.75 77 PRO A N 1
ATOM 602 C CA . PRO A 1 77 ? 4.730 -4.271 -10.827 1.00 79.75 77 PRO A CA 1
ATOM 603 C C . PRO A 1 77 ? 3.231 -4.026 -10.985 1.00 79.75 77 PRO A C 1
ATOM 605 O O . PRO A 1 77 ? 2.685 -3.053 -10.457 1.00 79.75 77 PRO A O 1
ATOM 608 N N . ALA A 1 78 ? 2.556 -4.944 -11.673 1.00 66.69 78 ALA A N 1
ATOM 609 C CA . ALA A 1 78 ? 1.106 -4.977 -11.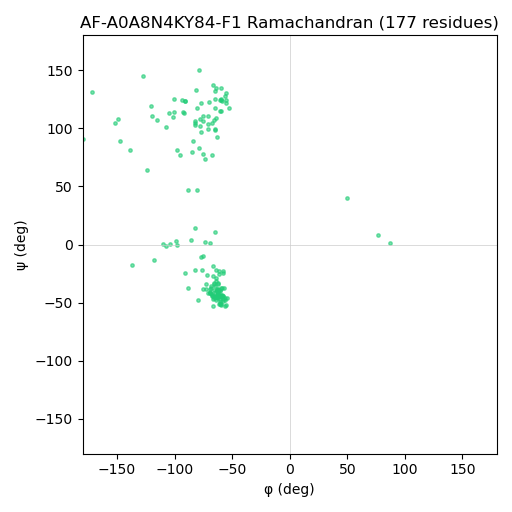696 1.00 66.69 78 ALA A CA 1
ATOM 610 C C . ALA A 1 78 ? 0.605 -5.292 -10.280 1.00 66.69 78 ALA A C 1
ATOM 612 O O . ALA A 1 78 ? 0.900 -6.343 -9.711 1.00 66.69 78 ALA A O 1
ATOM 613 N N . GLY A 1 79 ? -0.141 -4.370 -9.682 1.00 58.16 79 GLY A N 1
ATOM 614 C CA . GLY A 1 79 ? -0.658 -4.564 -8.338 1.00 58.16 79 GLY A CA 1
ATOM 615 C C . GLY A 1 79 ? -1.635 -3.473 -7.948 1.00 58.16 79 GLY A C 1
ATOM 616 O O . GLY A 1 79 ? -1.350 -2.287 -8.087 1.00 58.16 79 GLY A O 1
ATOM 617 N N . LYS A 1 80 ? -2.789 -3.894 -7.434 1.00 57.88 80 LYS A N 1
ATOM 618 C CA . LYS A 1 80 ? -3.700 -3.024 -6.697 1.00 57.88 80 LYS A CA 1
ATOM 619 C C . LYS A 1 80 ? -3.306 -3.121 -5.230 1.00 57.88 80 LYS A C 1
ATOM 621 O O . LYS A 1 80 ? -3.293 -4.221 -4.677 1.00 57.88 80 LYS A O 1
ATOM 626 N N . ILE A 1 81 ? -3.002 -1.999 -4.584 1.00 50.38 81 ILE A N 1
ATOM 627 C CA . ILE A 1 81 ? -3.066 -1.972 -3.124 1.00 50.38 81 ILE A CA 1
ATOM 628 C C . ILE A 1 81 ? -4.557 -2.028 -2.794 1.00 50.38 81 ILE A C 1
ATOM 630 O O . ILE A 1 81 ? -5.249 -1.023 -2.913 1.00 50.38 81 ILE A O 1
ATOM 634 N N . ALA A 1 82 ? -5.051 -3.219 -2.451 1.00 49.12 82 ALA A N 1
ATOM 635 C CA . ALA A 1 82 ? -6.464 -3.435 -2.129 1.00 49.12 82 ALA A CA 1
ATOM 636 C C . ALA A 1 82 ? -6.934 -2.555 -0.959 1.00 49.12 82 ALA A C 1
ATOM 638 O O . ALA A 1 82 ? -8.114 -2.256 -0.835 1.00 49.12 82 ALA A O 1
ATOM 639 N N . GLU A 1 83 ? -5.999 -2.116 -0.118 1.00 51.88 83 GLU A N 1
ATOM 640 C CA . GLU A 1 83 ? -6.277 -1.296 1.044 1.00 51.88 83 GLU A CA 1
ATOM 641 C C . GLU A 1 83 ? -5.044 -0.430 1.329 1.00 51.88 83 GLU A C 1
ATOM 643 O O . GLU A 1 83 ? -4.021 -0.919 1.825 1.00 51.88 83 GLU A O 1
ATOM 648 N N . LEU A 1 84 ? -5.101 0.868 1.000 1.00 56.44 84 LEU A N 1
ATOM 649 C CA . LEU A 1 84 ? -4.210 1.815 1.664 1.00 56.44 84 LEU A CA 1
ATOM 650 C C . LEU A 1 84 ? -4.488 1.618 3.155 1.00 56.44 84 LEU A C 1
ATOM 652 O O . LEU A 1 84 ? -5.636 1.727 3.573 1.00 56.44 84 LEU A O 1
ATOM 656 N N . ARG A 1 85 ? -3.470 1.277 3.947 1.00 63.59 85 ARG A N 1
ATOM 657 C CA . ARG A 1 85 ? -3.593 1.205 5.406 1.00 63.59 85 ARG A CA 1
ATOM 658 C C . ARG A 1 85 ? -3.126 2.532 5.981 1.00 63.59 85 ARG A C 1
ATOM 660 O O . ARG A 1 85 ? -1.989 2.598 6.463 1.00 63.59 85 ARG A O 1
ATOM 667 N N . PRO A 1 86 ? -3.942 3.607 5.913 1.00 60.19 86 PRO A N 1
ATOM 668 C CA . PRO A 1 86 ? -3.584 4.846 6.566 1.00 60.19 86 PRO A CA 1
ATOM 669 C C . PRO A 1 86 ? -3.332 4.492 8.027 1.00 60.19 86 PRO A C 1
ATOM 671 O O . PRO A 1 86 ? -4.150 3.815 8.660 1.00 60.19 86 PRO A O 1
ATOM 674 N N . ASN A 1 87 ? -2.190 4.940 8.541 1.00 67.19 87 ASN A N 1
ATOM 675 C CA . ASN A 1 87 ? -1.697 4.718 9.901 1.00 67.19 87 ASN A CA 1
ATOM 676 C C . ASN A 1 87 ? -0.878 3.437 10.154 1.00 67.19 87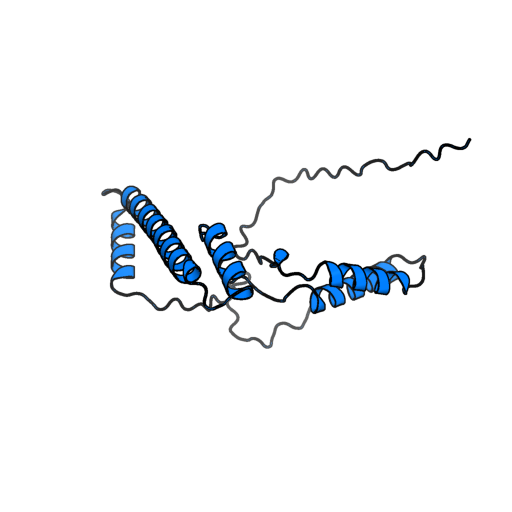 ASN A C 1
ATOM 678 O O . ASN A 1 87 ? -0.408 3.260 11.273 1.00 67.19 87 ASN A O 1
ATOM 682 N N . PHE A 1 88 ? -0.605 2.575 9.169 1.00 78.19 88 PHE A N 1
ATOM 683 C CA . PHE A 1 88 ? 0.338 1.470 9.401 1.00 78.19 88 PHE A CA 1
ATOM 684 C C . PHE A 1 88 ? 1.728 2.012 9.806 1.00 78.19 88 PHE A C 1
ATOM 686 O O . PHE A 1 88 ? 2.199 2.960 9.173 1.00 78.19 88 PHE A O 1
ATOM 693 N N . PRO A 1 89 ? 2.400 1.458 10.839 1.00 85.19 89 PRO A N 1
ATOM 694 C CA . PRO A 1 89 ? 3.6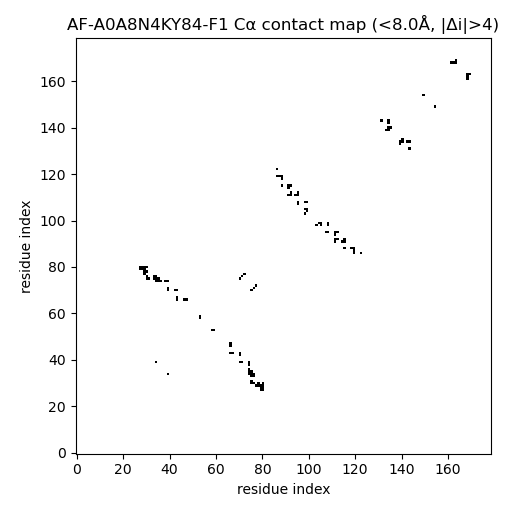97 1.954 11.304 1.00 85.19 89 PRO A CA 1
ATOM 695 C C . PRO A 1 89 ? 4.815 1.580 10.317 1.00 85.19 89 PRO A C 1
ATOM 697 O O . PRO A 1 89 ? 5.623 0.684 10.566 1.00 85.19 89 PRO A O 1
ATOM 700 N N . ALA A 1 90 ? 4.843 2.273 9.177 1.00 83.25 90 ALA A N 1
ATOM 701 C CA . ALA A 1 90 ? 5.695 1.970 8.032 1.00 83.25 90 ALA A CA 1
ATOM 702 C C . ALA A 1 90 ? 7.182 1.988 8.395 1.00 83.25 90 ALA A C 1
ATOM 704 O O . ALA A 1 90 ? 7.918 1.119 7.952 1.00 83.25 90 ALA A O 1
ATOM 705 N N . VAL A 1 91 ? 7.616 2.908 9.261 1.00 84.94 91 VAL A N 1
ATOM 706 C CA . VAL A 1 91 ? 9.019 2.996 9.699 1.00 84.94 91 VAL A CA 1
ATOM 707 C C . VAL A 1 91 ? 9.469 1.706 10.395 1.00 84.94 91 VAL A C 1
ATOM 709 O O . VAL A 1 91 ? 10.475 1.115 10.007 1.00 84.94 91 VAL A O 1
ATOM 712 N N . ALA A 1 92 ? 8.698 1.220 11.374 1.00 87.81 92 ALA A N 1
ATOM 713 C CA . ALA A 1 92 ? 9.022 -0.007 12.105 1.00 87.81 92 ALA A CA 1
ATOM 714 C C . ALA A 1 92 ? 8.899 -1.261 11.221 1.00 87.81 92 ALA A C 1
ATOM 716 O O . ALA A 1 92 ? 9.695 -2.192 11.343 1.00 87.81 92 ALA A O 1
ATOM 717 N N . ALA A 1 93 ? 7.924 -1.282 10.308 1.00 88.00 93 ALA A N 1
ATOM 718 C CA . ALA A 1 93 ? 7.757 -2.373 9.353 1.00 88.00 93 ALA A CA 1
ATOM 719 C C . ALA A 1 93 ? 8.901 -2.442 8.336 1.00 88.00 93 ALA A C 1
ATOM 721 O O . ALA A 1 93 ? 9.447 -3.520 8.123 1.00 88.00 93 ALA A O 1
ATOM 722 N N . ASN A 1 94 ? 9.320 -1.302 7.786 1.00 87.50 94 ASN A N 1
ATOM 723 C CA . ASN A 1 94 ? 10.446 -1.221 6.861 1.00 87.50 94 ASN A CA 1
ATOM 724 C C . ASN A 1 94 ? 11.743 -1.658 7.548 1.00 87.50 94 ASN A C 1
ATOM 726 O O . ASN A 1 94 ? 12.477 -2.462 6.989 1.00 87.50 94 ASN A O 1
ATOM 730 N N . ALA A 1 95 ? 11.992 -1.210 8.786 1.00 89.62 95 ALA A N 1
ATOM 731 C CA . ALA A 1 95 ? 13.155 -1.647 9.561 1.00 89.62 95 ALA A CA 1
ATOM 732 C C . ALA A 1 95 ? 13.167 -3.171 9.774 1.00 89.62 95 ALA A C 1
ATOM 734 O O . ALA A 1 95 ? 14.197 -3.820 9.592 1.00 89.62 95 ALA A O 1
ATOM 735 N N . ARG A 1 96 ? 12.010 -3.759 10.105 1.00 94.75 96 ARG A N 1
ATOM 736 C CA . ARG A 1 96 ? 11.862 -5.214 10.250 1.00 94.75 96 ARG A CA 1
ATOM 737 C C . ARG A 1 96 ? 12.125 -5.934 8.934 1.00 94.75 96 ARG A C 1
ATOM 739 O O . ARG A 1 96 ? 12.779 -6.971 8.930 1.00 94.75 96 ARG A O 1
ATOM 746 N N . ASP A 1 97 ? 11.586 -5.413 7.840 1.00 91.00 97 ASP A N 1
ATOM 747 C CA . ASP A 1 97 ? 11.698 -6.044 6.533 1.00 91.00 97 ASP A CA 1
ATOM 748 C C . ASP A 1 97 ? 13.142 -5.977 6.024 1.00 91.00 97 ASP A C 1
ATOM 750 O O . ASP A 1 97 ? 13.645 -6.995 5.559 1.00 91.00 97 ASP A O 1
ATOM 754 N N . THR A 1 98 ? 13.853 -4.861 6.214 1.00 91.06 98 THR A N 1
ATOM 755 C CA . THR A 1 98 ? 15.297 -4.762 5.941 1.00 91.06 98 THR A CA 1
ATOM 756 C C . THR A 1 98 ? 16.090 -5.792 6.740 1.00 91.06 98 THR A C 1
ATOM 758 O O . THR A 1 98 ? 16.908 -6.508 6.167 1.00 91.06 98 THR A O 1
ATOM 761 N N . LEU A 1 99 ? 15.820 -5.921 8.046 1.00 92.06 99 LEU A N 1
ATOM 762 C CA . LEU A 1 99 ? 16.492 -6.922 8.879 1.00 92.06 99 LEU A CA 1
ATOM 763 C C . LEU A 1 99 ? 16.202 -8.342 8.407 1.00 92.06 99 LEU A C 1
ATOM 765 O O . LEU A 1 99 ? 17.129 -9.121 8.273 1.00 92.06 99 LEU A O 1
ATOM 769 N N . ARG A 1 100 ? 14.952 -8.663 8.068 1.00 91.25 100 ARG A N 1
ATOM 770 C CA . ARG A 1 100 ? 14.583 -9.991 7.564 1.00 91.25 100 ARG A CA 1
ATOM 771 C C . ARG A 1 100 ? 15.282 -10.346 6.247 1.00 91.25 100 ARG A C 1
ATOM 773 O O . ARG A 1 100 ? 15.550 -11.522 6.028 1.00 91.25 100 ARG A O 1
ATOM 780 N N . HIS A 1 101 ? 15.544 -9.364 5.379 1.00 88.38 101 HIS A N 1
ATOM 781 C CA . HIS A 1 101 ? 16.302 -9.589 4.142 1.00 88.38 101 HIS A CA 1
ATOM 782 C C . HIS A 1 101 ? 17.796 -9.816 4.406 1.00 88.38 101 HIS A C 1
ATOM 784 O O . HIS A 1 101 ? 18.417 -10.579 3.674 1.00 88.38 101 HIS A O 1
ATOM 790 N N . ALA A 1 102 ? 18.366 -9.166 5.424 1.00 92.25 102 ALA A N 1
ATOM 791 C CA . ALA A 1 102 ? 19.774 -9.323 5.786 1.00 92.25 102 ALA A CA 1
ATOM 792 C C . ALA A 1 102 ? 20.035 -10.597 6.611 1.00 92.25 102 ALA A C 1
ATOM 794 O O . ALA A 1 102 ? 20.949 -11.355 6.305 1.00 92.25 102 ALA A O 1
ATOM 795 N N . ASP A 1 103 ? 19.224 -10.834 7.641 1.00 91.88 103 ASP A N 1
ATOM 796 C CA . ASP A 1 103 ? 19.272 -12.001 8.518 1.00 91.88 103 ASP A CA 1
ATOM 797 C C . ASP A 1 103 ? 17.866 -12.335 9.040 1.00 91.88 103 ASP A C 1
ATOM 799 O O . ASP A 1 103 ? 17.291 -11.662 9.899 1.00 91.88 103 ASP A O 1
ATOM 803 N N . SER A 1 104 ? 17.305 -13.429 8.530 1.00 90.25 104 SER A N 1
ATOM 804 C CA . SER A 1 104 ? 15.962 -13.878 8.897 1.00 90.25 104 SER A CA 1
ATOM 805 C C . SER A 1 104 ? 15.818 -14.345 10.354 1.00 90.25 104 SER A C 1
ATOM 807 O O . SER A 1 104 ? 14.690 -14.401 10.851 1.00 90.25 104 SER A O 1
ATOM 809 N N . CYS A 1 105 ? 16.926 -14.659 11.034 1.00 92.31 105 CYS A N 1
ATOM 810 C CA . CYS A 1 105 ? 16.952 -15.174 12.404 1.00 92.31 105 CYS A CA 1
ATOM 811 C C . CYS A 1 105 ? 17.246 -14.089 13.454 1.00 92.31 105 CYS A C 1
ATOM 813 O O . CYS A 1 105 ? 17.315 -14.402 14.645 1.00 92.31 105 CYS A O 1
ATOM 815 N N . ASP A 1 106 ? 17.385 -12.824 13.043 1.00 92.94 106 ASP A N 1
ATOM 816 C CA . ASP A 1 106 ? 17.732 -11.730 13.947 1.00 92.94 106 ASP A CA 1
ATOM 817 C C . ASP A 1 106 ? 16.664 -11.552 15.057 1.00 92.94 106 ASP A C 1
ATOM 819 O O . ASP A 1 106 ? 15.478 -11.331 14.765 1.00 92.94 106 ASP A O 1
ATOM 823 N N . PRO A 1 107 ? 17.044 -11.599 16.351 1.00 93.88 107 PRO A N 1
ATOM 824 C CA . PRO A 1 107 ? 16.102 -11.483 17.464 1.00 93.88 107 PRO A CA 1
ATOM 825 C C . PRO A 1 107 ? 15.356 -10.138 17.496 1.00 93.88 107 PRO A C 1
ATOM 827 O O . PRO A 1 107 ? 14.220 -10.085 17.975 1.00 93.88 107 PRO A O 1
ATOM 830 N N . ARG A 1 108 ? 15.920 -9.068 16.921 1.00 94.56 108 ARG A N 1
ATOM 831 C CA . ARG A 1 108 ? 15.288 -7.739 16.825 1.00 94.56 108 ARG A CA 1
ATOM 832 C C . ARG A 1 108 ? 14.027 -7.757 15.965 1.00 94.56 108 ARG A C 1
ATOM 834 O O . ARG A 1 108 ? 13.148 -6.915 16.146 1.00 94.56 108 ARG A O 1
ATOM 841 N N . ILE A 1 109 ? 13.875 -8.737 15.066 1.00 92.31 109 ILE A N 1
ATOM 842 C CA . ILE A 1 109 ? 12.642 -8.934 14.287 1.00 92.31 109 ILE A CA 1
ATOM 843 C C . ILE A 1 109 ? 11.455 -9.183 15.225 1.00 92.31 109 ILE A C 1
ATOM 845 O O . ILE A 1 109 ? 10.345 -8.703 14.971 1.00 92.31 109 ILE A O 1
ATOM 849 N N . ARG A 1 110 ? 11.665 -9.915 16.326 1.00 94.62 110 ARG A N 1
ATOM 850 C CA . ARG A 1 110 ? 10.624 -10.164 17.332 1.00 94.62 110 ARG A CA 1
ATOM 851 C C . ARG A 1 110 ? 10.200 -8.867 18.012 1.00 94.62 110 ARG A C 1
ATOM 853 O O . ARG A 1 110 ? 8.999 -8.621 18.137 1.00 94.62 110 ARG A O 1
ATOM 860 N N . ASP A 1 111 ? 11.168 -8.044 18.393 1.00 95.56 111 ASP A N 1
ATOM 861 C CA . ASP A 1 111 ? 10.931 -6.791 19.109 1.00 95.56 111 ASP A CA 1
ATOM 862 C C . ASP A 1 111 ? 10.212 -5.778 18.208 1.00 95.56 111 ASP A C 1
ATOM 864 O O . ASP A 1 111 ? 9.201 -5.198 18.602 1.00 95.56 111 ASP A O 1
ATOM 868 N N . LEU A 1 112 ? 10.618 -5.673 16.939 1.00 94.56 112 LEU A N 1
ATOM 869 C CA . LEU A 1 112 ? 9.925 -4.851 15.942 1.00 94.56 112 LEU A CA 1
ATOM 870 C C . LEU A 1 112 ? 8.494 -5.336 15.678 1.00 94.56 112 LEU A C 1
ATOM 872 O O . LEU A 1 112 ? 7.580 -4.526 15.549 1.00 94.56 112 LEU A O 1
ATOM 876 N N . ASN A 1 113 ? 8.249 -6.649 15.646 1.00 94.31 113 ASN A N 1
ATOM 877 C CA . ASN A 1 113 ? 6.886 -7.178 15.533 1.00 94.31 113 ASN A CA 1
ATOM 878 C C . ASN A 1 113 ? 6.027 -6.867 16.767 1.00 94.31 113 ASN A C 1
ATOM 880 O O . ASN A 1 113 ? 4.809 -6.696 16.646 1.00 94.31 113 ASN A O 1
ATOM 884 N N . LEU A 1 114 ? 6.618 -6.838 17.963 1.00 94.94 114 LEU A N 1
ATOM 885 C CA . LEU A 1 114 ? 5.916 -6.415 19.172 1.00 94.94 114 LEU A CA 1
ATOM 886 C C . LEU A 1 114 ? 5.572 -4.923 19.099 1.00 94.94 114 LEU A C 1
ATOM 888 O O . LEU A 1 114 ? 4.427 -4.552 19.358 1.00 94.94 114 LEU A O 1
ATOM 892 N N . GLU A 1 115 ? 6.515 -4.096 18.657 1.00 95.12 115 GLU A N 1
ATOM 893 C CA . GLU A 1 115 ? 6.321 -2.655 18.523 1.00 95.12 115 GLU A CA 1
ATOM 894 C C . GLU A 1 115 ? 5.265 -2.304 17.467 1.00 95.12 115 GLU A C 1
ATOM 896 O O . GLU A 1 115 ? 4.349 -1.529 17.737 1.00 95.12 115 GLU A O 1
ATOM 901 N N . ILE A 1 116 ? 5.298 -2.952 16.299 1.00 92.88 116 ILE A N 1
ATOM 902 C CA . ILE A 1 116 ? 4.261 -2.805 15.266 1.00 92.88 116 ILE A CA 1
ATOM 903 C C . ILE A 1 116 ? 2.880 -3.138 15.845 1.00 92.88 116 ILE A C 1
ATOM 905 O O . ILE A 1 116 ? 1.927 -2.383 15.648 1.00 92.88 116 ILE A O 1
ATOM 909 N N . ARG A 1 117 ? 2.758 -4.243 16.597 1.00 92.88 117 ARG A N 1
ATOM 910 C CA . ARG A 1 117 ? 1.495 -4.620 17.255 1.00 92.88 117 ARG A CA 1
ATOM 911 C C . ARG A 1 117 ? 1.049 -3.569 18.268 1.00 92.88 117 ARG A C 1
ATOM 913 O O . ARG A 1 117 ? -0.134 -3.230 18.295 1.00 92.88 117 ARG A O 1
ATOM 920 N N . ARG A 1 118 ? 1.974 -3.036 19.069 1.00 94.56 118 ARG A N 1
ATOM 921 C CA . ARG A 1 118 ? 1.701 -1.980 20.050 1.00 94.56 118 ARG A CA 1
ATOM 922 C C . ARG A 1 118 ? 1.152 -0.726 19.371 1.00 94.56 118 ARG A C 1
ATOM 924 O O . ARG A 1 118 ? 0.077 -0.268 19.754 1.00 94.56 118 ARG A O 1
ATOM 931 N N . LEU A 1 119 ? 1.830 -0.230 18.337 1.00 92.44 119 LEU A N 1
ATOM 932 C CA . LEU A 1 119 ? 1.440 0.973 17.594 1.00 92.44 119 LEU A CA 1
ATOM 933 C C . LEU A 1 119 ? 0.082 0.805 16.900 1.00 92.44 119 LEU A C 1
ATOM 935 O O . LEU A 1 119 ? -0.795 1.659 17.035 1.00 92.44 119 LEU A O 1
ATOM 939 N N . VAL A 1 120 ? -0.139 -0.334 16.235 1.00 90.19 120 VAL A N 1
ATOM 940 C CA . VAL A 1 120 ? -1.429 -0.645 15.597 1.00 90.19 120 VAL A CA 1
ATOM 941 C C . VAL A 1 120 ? -2.556 -0.689 16.631 1.00 90.19 120 VAL A C 1
ATOM 943 O O . VAL A 1 120 ? -3.630 -0.133 16.404 1.00 90.19 120 VAL A O 1
ATOM 946 N N . ASN A 1 121 ? -2.334 -1.319 17.786 1.00 90.31 121 ASN A N 1
ATOM 947 C CA . ASN A 1 121 ? -3.352 -1.412 18.832 1.00 90.31 121 ASN A CA 1
ATOM 948 C C . ASN A 1 121 ? -3.643 -0.061 19.495 1.00 90.31 121 ASN A C 1
ATOM 950 O O . ASN A 1 121 ? -4.804 0.235 19.778 1.00 90.31 121 ASN A O 1
ATOM 954 N N . GLN A 1 122 ? -2.625 0.774 19.712 1.00 91.75 122 GLN A N 1
ATOM 955 C CA . GLN A 1 122 ? -2.806 2.137 20.218 1.00 91.75 122 GLN A CA 1
ATOM 956 C C . GLN A 1 122 ? -3.673 2.969 19.276 1.00 91.75 122 GLN A C 1
ATOM 958 O O . GLN A 1 122 ? -4.610 3.629 19.720 1.00 91.75 122 GLN A O 1
ATOM 963 N N . GLN A 1 123 ? -3.421 2.888 17.973 1.00 89.31 123 GLN A N 1
ATOM 964 C CA . GLN A 1 123 ? -4.226 3.593 16.981 1.00 89.31 123 GLN A CA 1
ATOM 965 C C . GLN A 1 123 ? -5.651 3.053 16.890 1.00 89.31 123 GLN A C 1
ATOM 967 O O . GLN A 1 123 ? -6.592 3.842 16.855 1.00 89.31 123 GLN A O 1
ATOM 972 N N . LYS A 1 124 ? -5.835 1.725 16.900 1.00 87.31 124 LYS A N 1
ATOM 973 C CA . LYS A 1 124 ? -7.175 1.120 16.973 1.00 87.31 124 LYS A CA 1
ATOM 974 C C . LYS A 1 124 ? -7.935 1.655 18.182 1.00 87.31 124 LYS A C 1
ATOM 976 O O . LYS A 1 124 ? -9.077 2.072 18.042 1.00 87.31 124 LYS A O 1
ATOM 981 N N . ARG A 1 125 ? -7.289 1.703 19.351 1.00 91.75 125 ARG A N 1
ATOM 982 C CA . ARG A 1 125 ? -7.880 2.256 20.575 1.00 91.75 125 ARG A CA 1
ATOM 983 C C . ARG A 1 125 ? -8.220 3.738 20.428 1.00 91.75 125 ARG A C 1
ATOM 985 O O . ARG A 1 125 ? -9.308 4.128 20.827 1.00 91.75 125 ARG A O 1
ATOM 992 N N . LYS A 1 126 ? -7.335 4.544 19.836 1.00 91.88 126 LYS A N 1
ATOM 993 C CA . LYS A 1 126 ? -7.597 5.966 19.572 1.00 91.88 126 LYS A CA 1
ATOM 994 C C . LYS A 1 126 ? -8.847 6.149 18.706 1.00 91.88 126 LYS A C 1
ATOM 996 O O . LYS A 1 126 ? -9.740 6.883 19.105 1.00 91.88 126 LYS A O 1
ATOM 1001 N N . LYS A 1 127 ? -8.958 5.403 17.601 1.00 88.31 127 LYS A N 1
ATOM 1002 C CA . LYS A 1 127 ? -10.149 5.414 16.734 1.00 88.31 127 LYS A CA 1
ATOM 1003 C C . LYS A 1 127 ? -11.415 4.979 17.471 1.00 88.31 127 LYS A C 1
ATOM 1005 O O . LYS A 1 127 ? -12.469 5.566 17.269 1.00 88.31 127 LYS A O 1
ATOM 1010 N N . TRP A 1 128 ? -11.317 3.972 18.341 1.00 88.88 128 TRP A N 1
ATOM 1011 C CA . TRP A 1 128 ? -12.435 3.558 19.194 1.00 88.88 128 TRP A CA 1
ATOM 1012 C C . TRP A 1 128 ? -12.878 4.666 20.145 1.00 88.88 128 TRP A C 1
ATOM 1014 O O . TRP A 1 128 ? -14.073 4.895 20.286 1.00 88.88 128 TRP A O 1
ATOM 1024 N N . ILE A 1 129 ? -11.934 5.364 20.775 1.00 90.31 129 ILE A N 1
ATOM 1025 C CA . ILE A 1 129 ? -12.238 6.490 21.663 1.00 90.31 129 ILE A CA 1
ATOM 1026 C C . ILE A 1 129 ? -12.894 7.622 20.871 1.00 90.31 129 ILE A C 1
ATOM 1028 O O . ILE A 1 129 ? -13.933 8.112 21.289 1.00 90.31 129 ILE A O 1
ATOM 1032 N N . GLU A 1 130 ? -12.343 8.001 19.717 1.00 89.69 130 GLU A N 1
ATOM 1033 C CA . GLU A 1 130 ? -12.923 9.031 18.840 1.00 89.69 130 GLU A CA 1
ATOM 1034 C C . GLU A 1 130 ? -14.352 8.673 18.410 1.00 89.69 130 GLU A C 1
ATOM 1036 O O . GLU A 1 130 ? -15.252 9.506 18.502 1.00 89.69 130 GLU A O 1
ATOM 1041 N N . LEU A 1 131 ? -14.584 7.415 18.016 1.00 86.62 131 LEU A N 1
ATOM 1042 C CA . LEU A 1 131 ? -15.913 6.920 17.669 1.00 86.62 131 LEU A CA 1
ATOM 1043 C C . LEU A 1 131 ? -16.877 7.030 18.856 1.00 86.62 131 LEU A C 1
ATOM 1045 O O . LEU A 1 131 ? -17.968 7.571 18.703 1.00 86.62 131 LEU A O 1
ATOM 1049 N N . LEU A 1 132 ? -16.475 6.566 20.040 1.00 85.44 132 LEU A N 1
ATOM 1050 C CA . LEU A 1 132 ? -17.311 6.636 21.241 1.00 85.44 132 LEU A CA 1
ATOM 1051 C C . LEU A 1 132 ? -17.618 8.082 21.646 1.00 85.44 132 LEU A C 1
ATOM 1053 O O . LEU A 1 132 ? -18.757 8.377 21.987 1.00 85.44 132 LEU A O 1
ATOM 1057 N N . MET A 1 133 ? -16.640 8.985 21.547 1.00 86.00 133 MET A N 1
ATOM 1058 C CA . MET A 1 133 ? -16.828 10.414 21.823 1.00 86.00 133 MET A CA 1
ATOM 1059 C C . MET A 1 133 ? -17.751 11.090 20.802 1.00 86.00 133 MET A C 1
ATOM 1061 O O . MET A 1 133 ? -18.418 12.064 21.134 1.00 86.00 133 MET A O 1
ATOM 1065 N N . SER A 1 134 ? -17.820 10.577 19.570 1.00 83.94 134 SER A N 1
ATOM 1066 C CA . SER A 1 134 ? -18.754 11.076 18.553 1.00 83.94 134 SER A CA 1
ATOM 1067 C C . SER A 1 134 ? -20.202 10.611 18.773 1.00 83.94 134 SER A C 1
ATOM 1069 O O . SER A 1 134 ? -21.142 11.246 18.291 1.00 83.94 134 SER A O 1
ATOM 1071 N N . CYS A 1 135 ? -20.414 9.517 19.514 1.00 83.19 135 CYS A N 1
ATOM 1072 C CA . CYS A 1 135 ? -21.742 8.972 19.779 1.00 83.19 135 CYS A CA 1
ATOM 1073 C C . CYS A 1 135 ? -22.413 9.676 20.974 1.00 83.19 135 CYS A C 1
ATOM 1075 O O . CYS A 1 135 ? -22.335 9.211 22.107 1.00 83.19 135 CYS A O 1
ATOM 1077 N N . ASN A 1 136 ? -23.137 10.769 20.723 1.00 77.25 136 ASN A N 1
ATOM 1078 C CA . ASN A 1 136 ? -23.951 11.434 21.751 1.00 77.25 136 ASN A CA 1
ATOM 1079 C C . ASN A 1 136 ? -25.293 10.713 21.997 1.00 77.25 136 ASN A C 1
ATOM 1081 O O . ASN A 1 136 ? -25.877 10.145 21.072 1.00 77.25 136 ASN A O 1
ATOM 1085 N N . LEU A 1 137 ? -25.831 10.797 23.223 1.00 67.19 137 LEU A N 1
ATOM 1086 C CA . LEU A 1 137 ? -27.107 10.174 23.639 1.00 67.19 137 LEU A CA 1
ATOM 1087 C C . LEU A 1 137 ? -28.328 10.611 22.802 1.00 67.19 137 LEU A C 1
ATOM 1089 O O . LEU A 1 137 ? -29.298 9.867 22.711 1.00 67.19 137 LEU A O 1
ATOM 1093 N N . S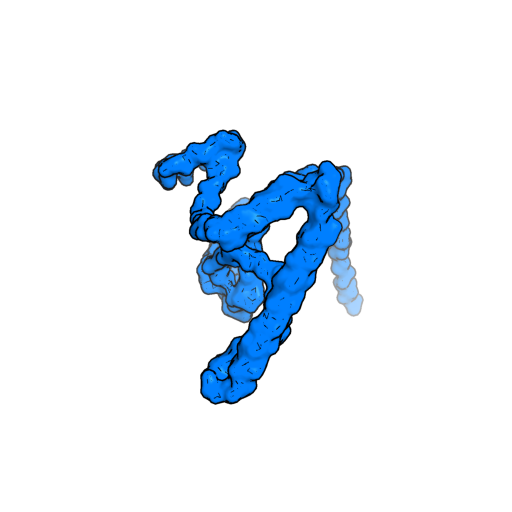ER A 1 138 ? -28.284 11.789 22.176 1.00 68.88 138 SER A N 1
ATOM 1094 C CA . SER A 1 138 ? -29.387 12.341 21.377 1.00 68.88 138 SER A CA 1
ATOM 1095 C C . SER A 1 138 ? -29.346 11.977 19.888 1.00 68.88 138 SER A C 1
ATOM 1097 O O . SER A 1 138 ? -30.391 11.981 19.245 1.00 68.88 138 SER A O 1
ATOM 1099 N N . THR A 1 139 ? -28.172 11.660 19.326 1.00 66.94 139 THR A N 1
ATOM 1100 C CA . THR A 1 139 ? -27.997 11.532 17.858 1.00 66.94 139 THR A CA 1
ATOM 1101 C C . THR A 1 139 ? -27.158 10.317 17.434 1.00 66.94 139 THR A C 1
ATOM 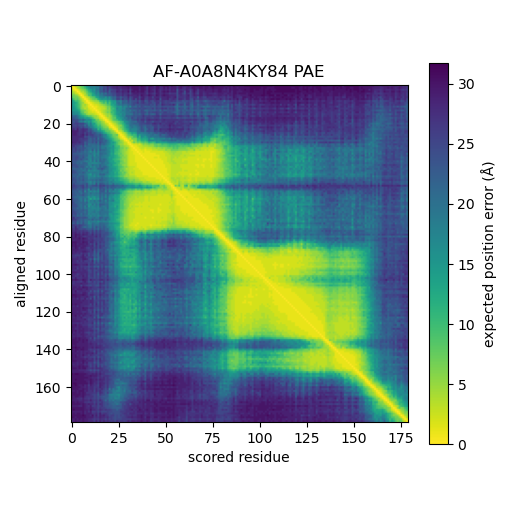1103 O O . THR A 1 139 ? -27.221 9.898 16.285 1.00 66.94 139 THR A O 1
ATOM 1106 N N . GLY A 1 140 ? -26.389 9.715 18.348 1.00 73.56 140 GLY A N 1
ATOM 1107 C CA . GLY A 1 140 ? -25.413 8.656 18.056 1.00 73.56 140 GLY A CA 1
ATOM 1108 C C . GLY A 1 140 ? -25.780 7.257 18.563 1.00 73.56 140 GLY A C 1
ATOM 1109 O O . GLY A 1 140 ? -25.014 6.317 18.361 1.00 73.56 140 GLY A O 1
ATOM 1110 N N . VAL A 1 141 ? -26.937 7.085 19.212 1.00 81.25 141 VAL A N 1
ATOM 1111 C CA . VAL A 1 141 ? -27.357 5.802 19.814 1.00 81.25 141 VAL A CA 1
ATOM 1112 C C . VAL A 1 141 ? -27.510 4.699 18.759 1.00 81.25 141 VAL A C 1
ATOM 1114 O O . VAL A 1 141 ? -27.078 3.569 18.979 1.00 81.25 141 VAL A O 1
ATOM 1117 N N . SER A 1 142 ? -28.052 5.016 17.581 1.00 83.19 142 SER A N 1
ATOM 1118 C CA . SER A 1 142 ? -28.186 4.062 16.469 1.00 83.19 142 SER A CA 1
ATOM 1119 C C . SER A 1 142 ? -26.831 3.613 15.909 1.00 83.19 142 SER A C 1
ATOM 1121 O O . SER A 1 142 ? -26.648 2.430 15.609 1.00 83.19 142 SER A O 1
ATOM 1123 N N . GLN A 1 143 ? -25.860 4.525 15.810 1.00 83.00 143 GLN A N 1
ATOM 1124 C CA . GLN A 1 143 ? -24.497 4.237 15.361 1.00 83.00 143 GLN A CA 1
ATOM 1125 C C . GLN A 1 143 ? -23.742 3.384 16.384 1.00 83.00 143 GLN A C 1
ATOM 1127 O O . GLN A 1 143 ? -23.081 2.412 16.006 1.00 83.00 143 GLN A O 1
ATOM 1132 N N . LEU A 1 144 ? -23.898 3.684 17.676 1.00 85.62 144 LEU A N 1
ATOM 1133 C CA . LEU A 1 144 ? -23.339 2.880 18.758 1.00 85.62 144 LEU A CA 1
ATOM 1134 C C . LEU A 1 144 ? -23.888 1.449 18.709 1.00 85.62 144 LEU A C 1
ATOM 1136 O O . LEU A 1 144 ? -23.110 0.501 18.635 1.00 85.62 144 LEU A O 1
ATOM 1140 N N . TRP A 1 145 ? -25.213 1.280 18.655 1.00 85.69 145 TRP A N 1
ATOM 1141 C CA . TRP A 1 145 ? -25.837 -0.045 18.576 1.00 85.69 145 TRP A CA 1
ATOM 1142 C C . TRP A 1 145 ? -25.467 -0.811 17.306 1.00 85.69 145 TRP A C 1
ATOM 1144 O O . TRP A 1 145 ? -25.222 -2.015 17.371 1.00 85.69 145 TRP A O 1
ATOM 1154 N N . SER A 1 146 ? -25.367 -0.130 16.162 1.00 83.25 146 SER A N 1
ATOM 1155 C CA . SER A 1 146 ? -24.896 -0.742 14.913 1.00 83.25 146 SER A CA 1
ATOM 1156 C C . SER A 1 146 ? -23.458 -1.243 15.045 1.00 83.25 146 SER A C 1
ATOM 1158 O O . SER A 1 146 ? -23.144 -2.352 14.613 1.00 83.25 146 SER A O 1
ATOM 1160 N N . THR A 1 147 ? -22.605 -0.466 15.712 1.00 86.00 147 THR A N 1
ATOM 1161 C CA . THR A 1 147 ? -21.212 -0.830 15.986 1.00 86.00 147 THR A CA 1
ATOM 1162 C C . THR A 1 147 ? -21.122 -2.023 16.940 1.00 86.00 147 THR A C 1
ATOM 1164 O O . THR A 1 147 ? -20.420 -2.987 16.643 1.00 86.00 147 THR A O 1
ATOM 1167 N N . VAL A 1 148 ? -21.876 -2.017 18.047 1.00 85.44 148 VAL A N 1
ATOM 1168 C CA . VAL A 1 148 ? -21.949 -3.153 18.985 1.00 85.44 148 VAL A CA 1
ATOM 1169 C C . VAL A 1 148 ? -22.422 -4.417 18.266 1.00 85.44 148 VAL A C 1
ATOM 1171 O O . VAL A 1 148 ? -21.814 -5.475 18.404 1.00 85.44 148 VAL A O 1
ATOM 1174 N N . LYS A 1 149 ? -23.453 -4.305 17.425 1.00 84.75 149 LYS A N 1
ATOM 1175 C CA . LYS A 1 149 ? -23.975 -5.431 16.645 1.00 84.75 149 LYS A CA 1
ATOM 1176 C C . LYS A 1 149 ? -22.940 -5.989 15.663 1.00 84.75 149 LYS A C 1
ATOM 1178 O O . LYS A 1 149 ? -22.850 -7.206 15.514 1.00 84.75 149 LYS A O 1
ATOM 1183 N N . ALA A 1 150 ? -22.147 -5.125 15.027 1.00 81.88 150 ALA A N 1
ATOM 1184 C CA . ALA A 1 150 ? -21.058 -5.538 14.143 1.00 81.88 150 ALA A CA 1
ATOM 1185 C C . ALA A 1 150 ? -19.931 -6.269 14.894 1.00 81.88 150 ALA A C 1
ATOM 1187 O O . ALA A 1 150 ? -19.341 -7.198 14.346 1.00 81.88 150 ALA A O 1
ATOM 1188 N N . LEU A 1 151 ? -19.660 -5.899 16.152 1.00 82.19 151 LEU A N 1
ATOM 1189 C CA . LEU A 1 151 ? -18.704 -6.610 17.009 1.00 82.19 151 LEU A CA 1
ATOM 1190 C C . LEU A 1 151 ? -19.209 -7.993 17.426 1.00 82.19 151 LEU A C 1
ATOM 1192 O O . LEU A 1 151 ? -18.435 -8.946 17.444 1.00 82.19 151 LEU A O 1
ATOM 1196 N N . SER A 1 152 ? -20.495 -8.108 17.767 1.00 80.25 152 SER A N 1
ATOM 1197 C CA . SER A 1 152 ? -21.094 -9.372 18.209 1.00 80.25 152 SER A CA 1
ATOM 1198 C C . SER A 1 152 ? -21.268 -10.384 17.081 1.00 80.25 152 SER A C 1
ATOM 1200 O O . SER A 1 152 ? -21.302 -11.583 17.342 1.00 80.25 152 SER A O 1
ATOM 1202 N N . ASN A 1 153 ? -21.395 -9.920 15.836 1.00 80.00 153 ASN A N 1
ATOM 1203 C CA . ASN A 1 153 ? -21.525 -10.792 14.679 1.00 80.00 153 ASN A CA 1
ATOM 1204 C C . ASN A 1 153 ? -20.679 -10.247 13.518 1.00 80.00 153 ASN A C 1
ATOM 1206 O O . ASN A 1 153 ? -21.216 -9.554 12.645 1.00 80.00 153 ASN A O 1
ATOM 1210 N N . PRO A 1 154 ? -19.356 -10.507 13.515 1.00 67.69 154 PRO A N 1
ATOM 1211 C CA . PRO A 1 154 ? -18.479 -10.030 12.461 1.00 67.69 154 PRO A CA 1
ATOM 1212 C C . PRO A 1 154 ? -18.893 -10.709 11.158 1.00 67.69 154 PRO A C 1
ATOM 1214 O O . PRO A 1 154 ? -18.554 -11.864 10.897 1.00 67.69 154 PRO A O 1
ATOM 1217 N N . LYS A 1 155 ? -19.665 -9.997 10.329 1.00 63.53 155 LYS A N 1
ATOM 1218 C CA . LYS A 1 155 ? -19.901 -10.429 8.955 1.00 63.53 155 LYS A CA 1
ATOM 1219 C C . LYS A 1 155 ? -18.528 -10.583 8.313 1.00 63.53 155 LYS A C 1
ATOM 1221 O O . LYS A 1 155 ? -17.715 -9.661 8.386 1.00 63.53 155 LYS A O 1
ATOM 1226 N N . LYS A 1 156 ? -18.261 -11.748 7.715 1.00 52.88 156 LYS A N 1
ATOM 1227 C CA . LYS A 1 156 ? -17.111 -11.896 6.821 1.00 52.88 156 LYS A CA 1
ATOM 1228 C C . LYS A 1 156 ? -17.238 -10.779 5.794 1.00 52.88 156 LYS A C 1
ATOM 1230 O O . LYS A 1 156 ? -18.260 -10.696 5.117 1.00 52.88 156 LYS A O 1
ATOM 1235 N N . HIS A 1 157 ? -16.263 -9.882 5.784 1.00 49.06 157 HIS A N 1
ATOM 1236 C CA . HIS A 1 157 ? -16.171 -8.868 4.755 1.00 49.06 157 HIS A CA 1
ATOM 1237 C C . HIS A 1 157 ? -16.029 -9.631 3.434 1.00 49.06 157 HIS A C 1
ATOM 1239 O O . HIS A 1 157 ? -15.102 -10.427 3.287 1.00 49.06 157 HIS A O 1
ATOM 1245 N N . ASP A 1 158 ? -17.020 -9.518 2.552 1.00 43.59 158 ASP A N 1
ATOM 1246 C CA . ASP A 1 158 ? -16.897 -10.049 1.202 1.00 43.59 158 ASP A CA 1
ATOM 1247 C C . ASP A 1 158 ? -16.126 -8.994 0.414 1.00 43.59 158 ASP A C 1
ATOM 1249 O O . ASP A 1 158 ? -16.638 -7.911 0.139 1.00 43.59 158 ASP A O 1
ATOM 1253 N N . ASP A 1 159 ? -14.858 -9.273 0.117 1.00 49.31 159 ASP A N 1
ATOM 1254 C CA . ASP A 1 159 ? -13.971 -8.340 -0.590 1.00 49.31 159 ASP A CA 1
ATOM 1255 C C . ASP A 1 159 ? -14.381 -8.141 -2.064 1.00 49.31 159 ASP A C 1
ATOM 1257 O O . ASP A 1 159 ? -13.743 -7.399 -2.814 1.00 49.31 159 ASP A O 1
ATOM 1261 N N . ARG A 1 160 ? -15.466 -8.793 -2.501 1.00 42.84 160 ARG A N 1
ATOM 1262 C CA . ARG A 1 160 ? -16.105 -8.589 -3.798 1.00 42.84 160 ARG A CA 1
ATOM 1263 C C . ARG A 1 160 ? -17.078 -7.415 -3.736 1.00 42.84 160 ARG A C 1
ATOM 1265 O O . ARG A 1 160 ? -18.290 -7.592 -3.675 1.00 42.84 160 ARG A O 1
ATOM 1272 N N . VAL A 1 161 ? -16.550 -6.199 -3.823 1.00 45.84 161 VAL A N 1
ATOM 1273 C CA . VAL A 1 161 ? -17.371 -5.060 -4.250 1.00 45.84 161 VAL A CA 1
ATOM 1274 C C . VAL A 1 161 ? -17.507 -5.146 -5.772 1.00 45.84 161 VAL A C 1
ATOM 1276 O O . VAL A 1 161 ? -16.533 -4.938 -6.497 1.00 45.84 161 VAL A O 1
ATOM 1279 N N . GLU A 1 162 ? -18.694 -5.507 -6.268 1.00 44.12 162 GLU A N 1
ATOM 1280 C CA . GLU A 1 162 ? -19.019 -5.366 -7.692 1.00 44.12 162 GLU A CA 1
ATOM 1281 C C . GLU A 1 162 ? -18.880 -3.892 -8.082 1.00 44.12 162 GLU A C 1
ATOM 1283 O O . GLU A 1 162 ? -19.502 -3.012 -7.485 1.00 44.12 162 GLU A O 1
ATOM 1288 N N . ALA A 1 163 ? -18.040 -3.611 -9.078 1.00 38.00 163 ALA A N 1
ATOM 1289 C CA . ALA A 1 163 ? -17.899 -2.267 -9.610 1.00 38.00 163 ALA A CA 1
ATOM 1290 C C . ALA A 1 163 ? -19.232 -1.838 -10.243 1.00 38.00 163 ALA A C 1
ATOM 1292 O O . ALA A 1 163 ? -19.615 -2.344 -11.297 1.00 38.00 163 ALA A O 1
ATOM 1293 N N . GLN A 1 164 ? -19.939 -0.903 -9.607 1.00 37.38 164 GLN A N 1
ATOM 1294 C CA . GLN A 1 164 ? -21.097 -0.254 -10.210 1.00 37.38 164 GLN A CA 1
ATOM 1295 C C . GLN A 1 164 ? -20.624 0.850 -11.152 1.00 37.38 164 GLN A C 1
ATOM 1297 O O . GLN A 1 164 ? -20.025 1.835 -10.724 1.00 37.38 164 GLN A O 1
ATOM 1302 N N . PHE A 1 165 ? -20.944 0.706 -12.434 1.00 37.16 165 PHE A N 1
ATOM 1303 C CA . PHE A 1 165 ? -20.937 1.821 -13.372 1.00 37.16 165 PHE A CA 1
ATOM 1304 C C . PHE A 1 165 ? -22.378 2.291 -13.564 1.00 37.16 165 PHE A C 1
ATOM 1306 O O . PHE A 1 165 ? -23.263 1.496 -13.881 1.00 37.16 165 PHE A O 1
ATOM 1313 N N . SER A 1 166 ? -22.618 3.587 -13.338 1.00 46.28 166 SER A N 1
ATOM 1314 C CA . SER A 1 166 ? -23.891 4.260 -13.652 1.00 46.28 166 SER A CA 1
ATOM 1315 C C . SER A 1 166 ? -25.157 3.545 -13.142 1.00 46.28 166 SER A C 1
ATOM 1317 O O . SER A 1 166 ? -26.158 3.482 -13.845 1.00 46.28 166 SER A O 1
ATOM 1319 N N . GLY A 1 167 ? -25.122 2.989 -11.926 1.00 44.12 167 GLY A N 1
ATOM 1320 C CA . GLY A 1 167 ? -26.305 2.405 -11.276 1.00 44.12 167 GLY A CA 1
ATOM 1321 C C . GLY A 1 167 ? -26.744 1.024 -11.782 1.00 44.12 167 GLY A C 1
ATOM 1322 O O . GLY A 1 167 ? -27.789 0.539 -11.354 1.00 44.12 167 GLY A O 1
ATOM 1323 N N . HIS A 1 168 ? -25.958 0.360 -12.636 1.00 41.34 168 HIS A N 1
ATOM 1324 C CA . HIS A 1 168 ? -26.231 -1.010 -13.073 1.00 41.34 168 HIS A CA 1
ATOM 1325 C C . HIS A 1 168 ? -25.077 -1.946 -12.698 1.00 41.34 168 HIS A C 1
ATOM 1327 O O . HIS A 1 168 ? -23.938 -1.764 -13.128 1.00 41.34 168 HIS A O 1
ATOM 1333 N N . SER A 1 169 ? -25.372 -2.960 -11.884 1.00 40.19 169 SER A N 1
ATOM 1334 C CA . SER A 1 169 ? -24.483 -4.097 -11.641 1.00 40.19 169 SER A CA 1
ATOM 1335 C C . SER A 1 169 ? -24.560 -5.056 -12.832 1.00 40.19 169 SER A C 1
ATOM 1337 O O . SER A 1 169 ? -25.634 -5.539 -13.188 1.00 40.19 169 SER A O 1
ATOM 1339 N N . SER A 1 170 ? -23.419 -5.313 -13.477 1.00 48.38 170 SER A N 1
ATOM 1340 C CA . SER A 1 170 ? -23.304 -6.319 -14.539 1.00 48.38 170 SER A CA 1
ATOM 1341 C C . SER A 1 170 ? -22.678 -7.586 -13.967 1.00 48.38 170 SER A C 1
ATOM 1343 O O . SER A 1 170 ? -21.510 -7.585 -13.584 1.00 48.38 170 SER A O 1
ATOM 1345 N N . SER A 1 171 ? -23.450 -8.671 -13.935 1.00 47.81 171 SER A N 1
ATOM 1346 C CA . SER A 1 171 ? -23.025 -9.988 -13.449 1.00 47.81 171 SER A CA 1
ATOM 1347 C C . SER A 1 171 ? -22.319 -10.846 -14.514 1.00 47.81 171 SER A C 1
ATOM 1349 O O . SER A 1 171 ? -21.958 -11.992 -14.244 1.00 47.81 171 SER A O 1
ATOM 1351 N N . GLU A 1 172 ? -22.087 -10.321 -15.726 1.00 40.59 172 GLU A N 1
ATOM 1352 C CA . GLU A 1 172 ? -21.535 -11.088 -16.851 1.00 40.59 172 GLU A CA 1
ATOM 1353 C C . GLU A 1 172 ? -20.191 -10.528 -17.362 1.00 40.59 172 GLU A C 1
ATOM 1355 O O . GLU A 1 172 ? -20.158 -9.496 -18.037 1.00 40.59 172 GLU A O 1
ATOM 1360 N N . PRO A 1 173 ? -19.062 -11.235 -17.160 1.00 46.69 173 PRO A N 1
ATOM 1361 C CA . PRO A 1 173 ? -17.733 -10.758 -17.561 1.00 46.69 173 PRO A CA 1
ATOM 1362 C C . PRO A 1 173 ? -17.451 -10.808 -19.078 1.00 46.69 173 PRO A C 1
ATOM 1364 O O . PRO A 1 173 ? -16.348 -10.475 -19.501 1.00 46.69 173 PRO A O 1
ATOM 1367 N N . LYS A 1 174 ? -18.407 -11.227 -19.922 1.00 45.38 174 LYS A N 1
ATOM 1368 C CA . LYS A 1 174 ? -18.178 -11.470 -21.364 1.00 45.38 174 LYS A CA 1
ATOM 1369 C C . LYS A 1 174 ? -18.587 -10.331 -22.307 1.00 45.38 174 LYS A C 1
ATOM 1371 O O . LYS A 1 174 ? -18.405 -10.478 -23.510 1.00 45.38 174 LYS A O 1
ATOM 1376 N N . LYS A 1 175 ? -19.128 -9.214 -21.811 1.00 42.75 175 LYS A N 1
ATOM 1377 C CA . LYS A 1 175 ? -19.661 -8.138 -22.678 1.00 42.75 175 LYS A CA 1
ATOM 1378 C C . LYS A 1 175 ? -18.784 -6.886 -22.798 1.00 42.75 175 LYS A C 1
ATOM 1380 O O . LYS A 1 175 ? -19.132 -5.984 -23.547 1.00 42.75 175 LYS A O 1
ATOM 1385 N N . CYS A 1 176 ? -17.621 -6.834 -22.151 1.00 41.12 176 CYS A N 1
ATOM 1386 C CA . CYS A 1 176 ? -16.741 -5.660 -22.204 1.00 41.12 176 CYS A CA 1
ATOM 1387 C C . CYS A 1 176 ? -15.745 -5.687 -23.380 1.00 41.12 176 CYS A C 1
ATOM 1389 O O . CYS A 1 176 ? -14.565 -5.446 -23.169 1.00 41.12 176 CYS A O 1
ATOM 1391 N N . VAL A 1 177 ? -16.183 -5.997 -24.603 1.00 38.06 177 VAL A N 1
ATOM 1392 C CA . VAL A 1 177 ? -15.435 -5.660 -25.831 1.00 38.06 177 VAL A CA 1
ATOM 1393 C C . VAL A 1 177 ? -16.445 -5.392 -26.939 1.00 38.06 177 VAL A C 1
ATOM 1395 O O . VAL A 1 177 ? -16.856 -6.317 -27.633 1.00 38.06 177 VAL A O 1
ATOM 1398 N N . SER A 1 178 ? -16.878 -4.141 -27.068 1.00 37.44 178 SER A N 1
ATOM 1399 C CA . SER A 1 178 ? -17.342 -3.517 -28.317 1.00 37.44 178 SER A CA 1
ATOM 1400 C C . SER A 1 178 ? -17.740 -2.082 -28.003 1.00 37.44 178 SER A C 1
ATOM 1402 O O . SER A 1 178 ? -18.876 -1.870 -27.605 1.00 37.44 178 SER A O 1
ATOM 1404 N N . TYR A 1 179 ? -16.795 -1.149 -28.129 1.00 34.41 179 TYR A N 1
ATOM 1405 C CA . TYR A 1 179 ? -16.969 0.205 -28.671 1.00 34.41 179 TYR A CA 1
ATOM 1406 C C . TYR A 1 179 ? -15.591 0.729 -29.073 1.00 34.41 179 TYR A C 1
ATOM 1408 O O . TYR A 1 179 ? -14.644 0.536 -28.276 1.00 34.41 179 TYR A O 1
#

Mean predicted aligned error: 17.64 Å